Protein AF-A0A091I8U9-F1 (afdb_monomer)

Structure (mmCIF, N/CA/C/O backbone):
data_AF-A0A091I8U9-F1
#
_entry.id   AF-A0A091I8U9-F1
#
loop_
_atom_site.group_PDB
_atom_site.id
_atom_site.type_symbol
_atom_site.label_atom_id
_atom_site.label_alt_id
_atom_site.label_comp_id
_atom_site.label_asym_id
_atom_site.label_entity_id
_atom_site.label_seq_id
_atom_site.pdbx_PDB_ins_code
_atom_site.Cartn_x
_atom_site.Cartn_y
_atom_site.Cartn_z
_atom_site.occupancy
_atom_site.B_iso_or_equiv
_atom_site.auth_seq_id
_atom_site.auth_comp_id
_atom_site.auth_asym_id
_atom_site.auth_atom_id
_atom_site.pdbx_PDB_model_num
ATOM 1 N N . GLY A 1 1 ? 10.418 -13.361 3.284 1.00 79.44 1 GLY A N 1
ATOM 2 C CA . GLY A 1 1 ? 9.616 -13.481 2.050 1.00 79.44 1 GLY A CA 1
ATOM 3 C C . GLY A 1 1 ? 8.573 -12.385 1.991 1.00 79.44 1 GLY A C 1
ATOM 4 O O . GLY A 1 1 ? 8.724 -11.393 2.704 1.00 79.44 1 GLY A O 1
ATOM 5 N N . ALA A 1 2 ? 7.547 -12.546 1.154 1.00 93.31 2 ALA A N 1
ATOM 6 C CA . ALA A 1 2 ? 6.257 -11.876 1.326 1.00 93.31 2 ALA A CA 1
ATOM 7 C C . ALA A 1 2 ? 5.691 -12.183 2.721 1.00 93.31 2 ALA A C 1
ATOM 9 O O . ALA A 1 2 ? 5.977 -13.254 3.259 1.00 93.31 2 ALA A O 1
ATOM 10 N N . VAL A 1 3 ? 4.939 -11.258 3.316 1.00 97.69 3 VAL A N 1
ATOM 11 C CA . VAL A 1 3 ? 4.332 -11.459 4.640 1.00 97.69 3 VAL A CA 1
ATOM 12 C C . VAL A 1 3 ? 2.860 -11.077 4.629 1.00 97.69 3 VAL A C 1
ATOM 14 O O . VAL A 1 3 ? 2.473 -10.116 3.965 1.00 97.69 3 V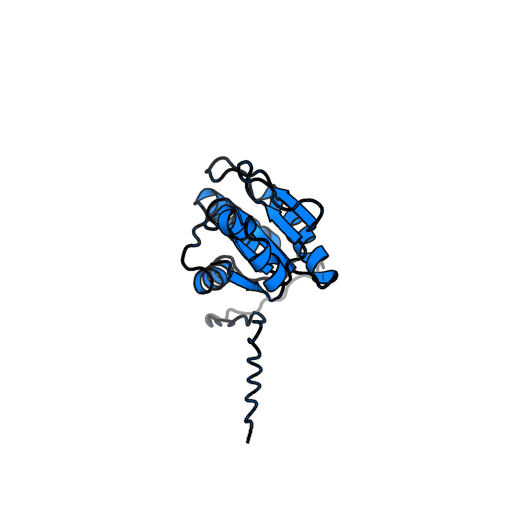AL A O 1
ATOM 17 N N . GLU A 1 4 ? 2.054 -11.827 5.371 1.00 98.50 4 GLU A N 1
ATOM 18 C CA . GLU A 1 4 ? 0.659 -11.490 5.643 1.00 98.50 4 GLU A CA 1
ATOM 19 C C . GLU A 1 4 ? 0.600 -10.430 6.745 1.00 98.50 4 GLU A C 1
ATOM 21 O O . GLU A 1 4 ? 1.150 -10.628 7.830 1.00 98.50 4 GLU A O 1
ATOM 26 N N . ILE A 1 5 ? -0.045 -9.299 6.465 1.00 98.19 5 ILE A N 1
ATOM 27 C CA . ILE A 1 5 ? -0.324 -8.243 7.446 1.00 98.19 5 ILE A CA 1
ATOM 28 C C . ILE A 1 5 ? -1.710 -8.465 8.047 1.00 98.19 5 ILE A C 1
ATOM 30 O O . ILE A 1 5 ? -1.845 -8.549 9.266 1.00 98.19 5 ILE A O 1
ATOM 34 N N . LEU A 1 6 ? -2.706 -8.631 7.178 1.00 97.81 6 LEU A N 1
ATOM 35 C CA . LEU A 1 6 ? -4.077 -9.039 7.490 1.00 97.81 6 LEU A CA 1
ATOM 36 C C . LEU A 1 6 ? -4.472 -10.177 6.533 1.00 97.81 6 LEU A C 1
ATOM 38 O O . LEU A 1 6 ? -3.828 -10.306 5.491 1.00 97.81 6 LEU A O 1
ATOM 42 N N . PRO A 1 7 ? -5.564 -10.925 6.788 1.00 97.81 7 PRO A N 1
ATOM 43 C CA . PRO A 1 7 ? -5.985 -12.046 5.934 1.00 97.81 7 PRO A CA 1
ATOM 44 C C . PRO A 1 7 ? -6.141 -11.721 4.434 1.00 97.81 7 PRO A C 1
ATOM 46 O O . PRO A 1 7 ? -6.100 -12.614 3.592 1.00 97.81 7 PRO A O 1
ATOM 49 N N . PHE A 1 8 ? -6.319 -10.442 4.094 1.00 98.50 8 PHE A N 1
ATOM 50 C CA . PHE A 1 8 ? -6.470 -9.930 2.730 1.00 98.50 8 PHE A CA 1
ATOM 51 C C . PHE A 1 8 ? -5.361 -8.949 2.308 1.00 98.50 8 PHE A C 1
ATOM 53 O O . PHE A 1 8 ? -5.414 -8.433 1.197 1.00 98.50 8 PHE A O 1
ATOM 60 N N . LEU A 1 9 ? -4.376 -8.653 3.163 1.00 98.81 9 LEU A N 1
ATOM 61 C CA . LEU A 1 9 ? -3.354 -7.632 2.908 1.00 98.81 9 LEU A CA 1
ATOM 62 C C . LEU A 1 9 ? -1.956 -8.204 3.123 1.00 98.81 9 LEU A C 1
ATOM 64 O O . LEU A 1 9 ? -1.575 -8.547 4.242 1.00 98.81 9 LEU A O 1
ATOM 68 N N . TYR A 1 10 ? -1.169 -8.233 2.055 1.00 98.88 10 TYR A N 1
ATOM 69 C CA . TYR A 1 10 ? 0.190 -8.758 2.036 1.00 98.88 10 TYR A CA 1
ATOM 70 C C . TYR A 1 10 ? 1.198 -7.664 1.688 1.00 98.88 10 TYR A C 1
ATOM 72 O O . TYR A 1 10 ? 0.906 -6.743 0.927 1.00 98.88 10 TYR A O 1
ATOM 80 N N . LEU A 1 11 ? 2.410 -7.790 2.229 1.00 98.81 11 LEU A N 1
ATOM 81 C CA . LEU A 1 11 ? 3.511 -6.850 2.026 1.00 98.81 11 LEU A CA 1
ATOM 82 C C . LEU A 1 11 ? 4.754 -7.566 1.486 1.00 98.81 11 LEU A C 1
ATOM 84 O O . LEU A 1 11 ? 5.207 -8.577 2.034 1.00 98.81 11 LEU A O 1
ATOM 88 N N . GLY A 1 12 ? 5.376 -6.993 0.455 1.00 98.44 12 GLY A N 1
ATOM 89 C CA . GLY A 1 12 ? 6.639 -7.503 -0.067 1.00 98.44 12 GLY A CA 1
ATOM 90 C C . GLY A 1 12 ? 7.431 -6.538 -0.945 1.00 98.44 12 GLY A C 1
ATOM 91 O O . GLY A 1 12 ? 7.299 -5.318 -0.862 1.00 98.44 12 GLY A O 1
ATOM 92 N N . SER A 1 13 ? 8.331 -7.120 -1.737 1.00 98.44 13 SER A N 1
ATOM 93 C CA . SER A 1 13 ? 9.301 -6.437 -2.599 1.00 98.44 13 SER A CA 1
ATOM 94 C C . SER A 1 13 ? 8.986 -6.739 -4.063 1.00 98.44 13 SER A C 1
ATOM 96 O O . SER A 1 13 ? 8.190 -7.634 -4.347 1.00 98.44 13 SER A O 1
ATOM 98 N N . ALA A 1 14 ? 9.656 -6.055 -4.989 1.00 98.31 14 ALA A N 1
ATOM 99 C CA . ALA A 1 14 ? 9.501 -6.291 -6.421 1.00 98.31 14 ALA A CA 1
ATOM 100 C C . ALA A 1 14 ? 9.879 -7.729 -6.805 1.00 98.31 14 ALA A C 1
ATOM 102 O O . ALA A 1 14 ? 9.197 -8.348 -7.612 1.00 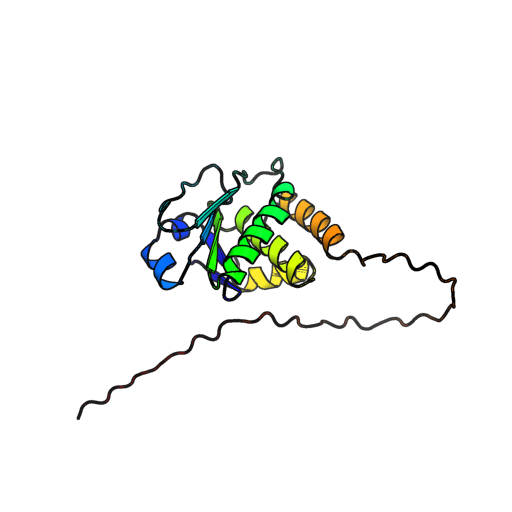98.31 14 ALA A 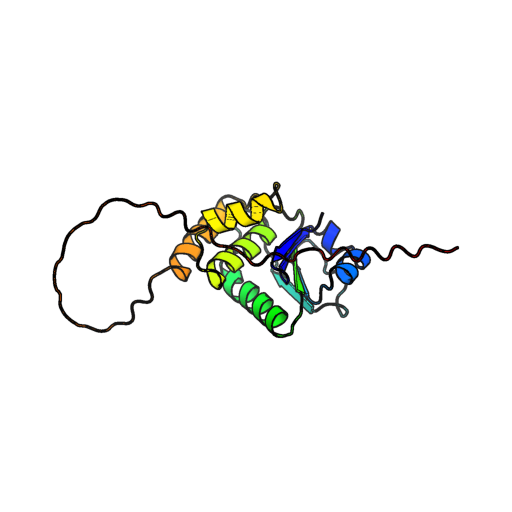O 1
ATOM 103 N N . TYR A 1 15 ? 10.895 -8.304 -6.147 1.00 98.00 15 TYR A N 1
ATOM 104 C CA . TYR A 1 15 ? 11.236 -9.721 -6.303 1.00 98.00 15 TYR A CA 1
ATOM 105 C C . TYR A 1 15 ? 10.069 -10.645 -5.936 1.00 98.00 15 TYR A C 1
ATOM 107 O O . TYR A 1 15 ? 9.849 -11.654 -6.590 1.00 98.00 15 TYR A O 1
ATOM 115 N N . HIS A 1 16 ? 9.309 -10.322 -4.888 1.00 98.25 16 HIS A N 1
ATOM 116 C CA . HIS A 1 16 ? 8.138 -11.123 -4.553 1.00 98.25 16 HIS A CA 1
ATOM 117 C C . HIS A 1 16 ? 6.998 -10.903 -5.561 1.00 98.25 16 HIS A C 1
ATOM 119 O O . HIS A 1 16 ? 6.331 -11.855 -5.948 1.00 98.25 16 HIS A O 1
ATOM 125 N N . ALA A 1 17 ? 6.808 -9.668 -6.028 1.00 98.31 17 ALA A N 1
ATOM 126 C CA . ALA A 1 17 ? 5.787 -9.330 -7.017 1.00 98.31 17 ALA A CA 1
ATOM 127 C C . ALA A 1 17 ? 6.040 -9.950 -8.405 1.00 98.31 17 ALA A C 1
ATOM 129 O O . ALA A 1 17 ? 5.112 -10.040 -9.201 1.00 98.31 17 ALA A O 1
ATOM 130 N N . SER A 1 18 ? 7.264 -10.401 -8.702 1.00 98.06 18 SER A N 1
ATOM 131 C CA . SER A 1 18 ? 7.607 -11.087 -9.956 1.00 98.06 18 SER A CA 1
ATOM 132 C C . SER A 1 18 ? 7.407 -12.608 -9.915 1.00 98.06 18 SER A C 1
ATOM 134 O O . SER A 1 18 ? 7.705 -13.303 -10.886 1.00 98.06 18 SER A O 1
ATOM 136 N N . ARG A 1 19 ? 6.896 -13.155 -8.806 1.00 98.25 19 ARG A N 1
ATOM 137 C CA . ARG A 1 19 ? 6.734 -14.598 -8.582 1.00 98.25 19 ARG A CA 1
ATOM 138 C C . ARG A 1 19 ? 5.266 -15.002 -8.664 1.00 98.25 19 ARG A C 1
ATOM 140 O O . ARG A 1 19 ? 4.571 -15.031 -7.650 1.00 98.25 19 ARG A O 1
ATOM 147 N N . LYS A 1 20 ? 4.794 -15.304 -9.880 1.00 98.00 20 LYS A N 1
ATOM 148 C CA . LYS A 1 20 ? 3.385 -15.661 -10.128 1.00 98.00 20 LYS A CA 1
ATOM 149 C C . LYS A 1 20 ? 2.933 -16.855 -9.287 1.00 98.00 20 LYS A C 1
ATOM 151 O O . LYS A 1 20 ? 1.868 -16.803 -8.696 1.00 98.00 20 LYS A O 1
ATOM 156 N N . ASP A 1 21 ? 3.781 -17.875 -9.192 1.00 98.00 21 ASP A N 1
ATOM 157 C CA . ASP A 1 21 ? 3.565 -19.086 -8.398 1.00 98.00 21 ASP A CA 1
ATOM 158 C C . ASP A 1 21 ? 3.237 -18.776 -6.932 1.00 98.00 21 ASP A C 1
ATOM 160 O O . ASP A 1 21 ? 2.291 -19.319 -6.367 1.00 98.00 21 ASP A O 1
ATOM 164 N N . MET A 1 22 ? 3.988 -17.855 -6.327 1.00 98.19 22 MET A N 1
ATOM 165 C CA . MET A 1 22 ? 3.732 -17.409 -4.961 1.00 98.19 22 MET A CA 1
ATOM 166 C C . MET A 1 22 ? 2.448 -16.581 -4.860 1.00 98.19 22 MET A C 1
ATOM 168 O O . MET A 1 22 ? 1.691 -16.768 -3.913 1.00 98.19 22 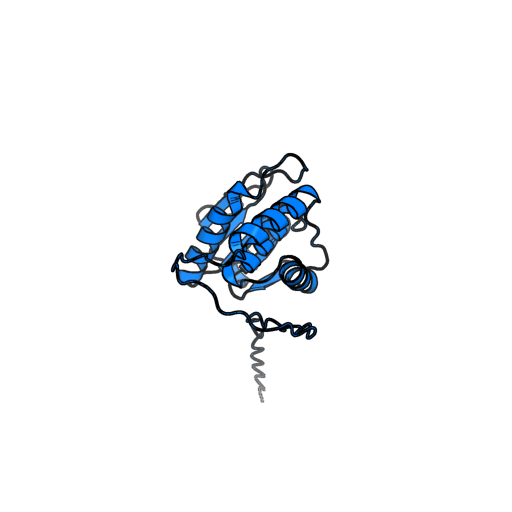MET A O 1
ATOM 172 N N . LEU A 1 23 ? 2.217 -15.648 -5.789 1.00 98.56 23 LEU A N 1
ATOM 173 C CA . LEU A 1 23 ? 1.022 -14.798 -5.775 1.00 98.56 23 LEU A CA 1
ATOM 174 C C . LEU A 1 23 ? -0.259 -15.641 -5.900 1.00 98.56 23 LEU A C 1
ATOM 176 O O . LEU A 1 23 ? -1.183 -15.452 -5.110 1.00 98.56 23 LEU A O 1
ATOM 180 N N . ASP A 1 24 ? -0.268 -16.619 -6.810 1.00 98.19 24 ASP A N 1
ATOM 181 C CA . ASP A 1 24 ? -1.364 -17.575 -6.988 1.00 98.19 24 ASP A CA 1
ATOM 182 C C . ASP A 1 24 ? -1.579 -18.408 -5.712 1.00 98.19 24 ASP A C 1
ATOM 184 O O . ASP A 1 24 ? -2.702 -18.523 -5.224 1.00 98.19 24 ASP A O 1
ATOM 188 N N . ALA A 1 25 ? -0.503 -18.951 -5.125 1.00 98.19 25 ALA A N 1
ATOM 189 C CA . ALA A 1 25 ? -0.581 -19.770 -3.911 1.00 98.19 25 ALA A CA 1
ATOM 190 C C . ALA A 1 25 ? -1.095 -18.995 -2.684 1.00 98.19 25 ALA A C 1
ATOM 192 O O . ALA A 1 25 ? -1.728 -19.574 -1.803 1.00 98.19 25 ALA A O 1
ATOM 193 N N . LEU A 1 26 ? -0.838 -17.686 -2.623 1.00 97.88 26 LEU A N 1
ATOM 194 C CA . LEU A 1 26 ? -1.366 -16.793 -1.588 1.00 97.88 26 LEU A CA 1
ATOM 195 C C . LEU A 1 26 ? -2.811 -16.340 -1.864 1.00 97.88 26 LEU A C 1
ATOM 197 O O . LEU A 1 26 ? -3.422 -15.708 -0.997 1.00 97.88 26 LEU A O 1
ATOM 201 N N . GLY A 1 27 ? -3.362 -16.653 -3.041 1.00 98.25 27 GLY A N 1
ATOM 202 C CA . GLY A 1 27 ? -4.689 -16.217 -3.473 1.00 98.25 27 GLY A CA 1
ATOM 203 C C . GLY A 1 27 ? -4.765 -14.716 -3.752 1.00 98.25 27 GLY A C 1
ATOM 204 O O . GLY A 1 27 ? -5.806 -14.107 -3.511 1.00 98.25 27 GLY A O 1
ATOM 205 N N . ILE A 1 28 ? -3.663 -14.098 -4.190 1.00 98.69 28 ILE A N 1
ATOM 206 C CA . ILE A 1 28 ? -3.635 -12.674 -4.535 1.00 98.69 28 ILE A CA 1
ATOM 207 C C . ILE A 1 28 ? -4.522 -12.429 -5.754 1.00 98.69 28 ILE A C 1
ATOM 209 O O . ILE A 1 28 ? -4.397 -13.101 -6.771 1.00 98.69 28 ILE A O 1
ATOM 213 N N . THR A 1 29 ? -5.397 -11.432 -5.660 1.00 98.75 29 THR A N 1
ATOM 214 C CA . THR A 1 29 ? -6.270 -10.997 -6.760 1.00 98.75 29 THR A CA 1
ATOM 215 C C . THR A 1 29 ? -5.896 -9.609 -7.275 1.00 98.75 29 THR A C 1
ATOM 217 O O . THR A 1 29 ? -6.228 -9.257 -8.409 1.00 98.75 29 THR A O 1
ATOM 220 N N . ALA A 1 30 ? -5.174 -8.825 -6.467 1.00 98.81 30 ALA A N 1
ATOM 221 C CA . ALA A 1 30 ? -4.763 -7.474 -6.814 1.00 98.81 30 ALA A CA 1
ATOM 222 C C . ALA A 1 30 ? -3.375 -7.107 -6.272 1.00 98.81 30 ALA A C 1
ATOM 224 O O . ALA A 1 30 ? -2.942 -7.598 -5.229 1.00 98.81 30 ALA A O 1
ATOM 225 N N . LEU A 1 31 ? -2.688 -6.193 -6.955 1.00 98.81 31 LEU A N 1
ATOM 226 C CA . LEU A 1 31 ? -1.389 -5.664 -6.553 1.00 98.81 31 LEU A CA 1
ATOM 227 C C . LEU A 1 31 ? -1.411 -4.136 -6.488 1.00 98.81 31 LEU A C 1
ATOM 229 O O . LEU A 1 31 ? -1.931 -3.473 -7.385 1.00 98.81 31 LEU A O 1
ATOM 233 N N . ILE A 1 32 ? -0.769 -3.580 -5.459 1.00 98.88 32 ILE A N 1
ATOM 234 C CA . ILE A 1 32 ? -0.390 -2.164 -5.420 1.00 98.88 32 ILE A CA 1
ATOM 235 C C . ILE A 1 32 ? 1.126 -2.072 -5.610 1.00 98.88 32 ILE A C 1
ATOM 237 O O . ILE A 1 32 ? 1.894 -2.514 -4.751 1.00 98.88 32 ILE A O 1
ATOM 241 N N . ASN A 1 33 ? 1.551 -1.459 -6.712 1.00 98.75 33 ASN A N 1
ATOM 242 C CA . ASN A 1 33 ? 2.947 -1.161 -7.006 1.00 98.75 33 ASN A CA 1
ATOM 243 C C . ASN A 1 33 ? 3.269 0.281 -6.600 1.00 98.75 33 ASN A C 1
ATOM 245 O O . ASN A 1 33 ? 2.906 1.231 -7.289 1.00 98.75 33 ASN A O 1
ATOM 249 N N . VAL A 1 34 ? 3.969 0.445 -5.479 1.00 98.56 34 VAL A N 1
ATOM 250 C CA . VAL A 1 34 ? 4.351 1.744 -4.907 1.00 98.56 34 VAL A CA 1
ATOM 251 C C . VAL A 1 34 ? 5.762 2.138 -5.364 1.00 98.56 34 VAL A C 1
ATOM 253 O O . VAL A 1 34 ? 6.646 2.408 -4.548 1.00 98.56 34 VAL A O 1
ATOM 256 N N . SER A 1 35 ? 6.042 2.043 -6.663 1.00 95.69 35 SER A N 1
ATOM 257 C CA . SER A 1 35 ? 7.344 2.378 -7.243 1.00 95.69 35 SER A CA 1
ATOM 258 C C . SER A 1 35 ? 7.215 2.803 -8.699 1.00 95.69 35 SER A C 1
ATOM 260 O O . SER A 1 35 ? 6.561 2.125 -9.482 1.00 95.69 35 SER A O 1
ATOM 262 N N . ALA A 1 36 ? 7.915 3.872 -9.084 1.00 91.38 36 ALA A N 1
ATOM 263 C CA . ALA A 1 36 ? 8.027 4.272 -10.488 1.00 91.38 36 ALA A CA 1
ATOM 264 C C . ALA A 1 36 ? 8.940 3.335 -11.306 1.00 91.38 36 ALA A C 1
ATOM 266 O O . ALA A 1 36 ? 8.766 3.190 -12.511 1.00 91.38 36 ALA A O 1
ATOM 267 N N . ASN A 1 37 ? 9.889 2.662 -10.644 1.00 90.38 37 ASN A N 1
ATOM 268 C CA . ASN A 1 37 ? 10.977 1.928 -11.306 1.00 90.38 37 ASN A CA 1
ATOM 269 C C . ASN A 1 37 ? 10.792 0.401 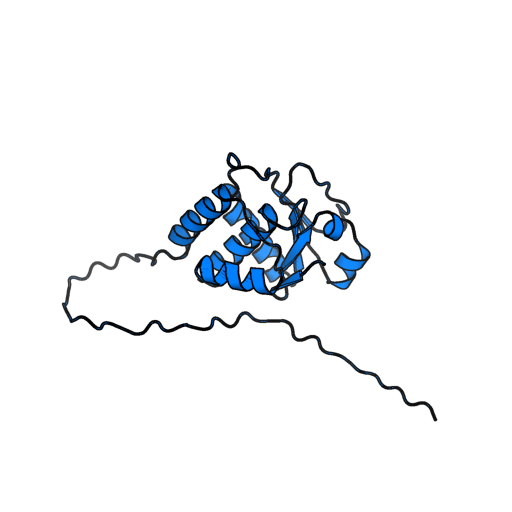-11.283 1.00 90.38 37 ASN A C 1
ATOM 271 O O . ASN A 1 37 ? 11.694 -0.340 -11.669 1.00 90.38 37 ASN A O 1
ATOM 275 N N . CYS A 1 38 ? 9.645 -0.087 -10.797 1.00 90.81 38 CYS A N 1
ATOM 276 C CA . CYS A 1 38 ? 9.309 -1.512 -10.810 1.00 90.81 38 CYS A CA 1
ATOM 277 C C . CYS A 1 38 ? 8.206 -1.762 -11.846 1.00 90.81 38 CYS A C 1
ATOM 279 O O . CYS A 1 38 ? 7.192 -1.067 -11.786 1.00 90.81 38 CYS A O 1
ATOM 281 N N . PRO A 1 39 ? 8.342 -2.745 -12.750 1.00 94.50 39 PRO A N 1
ATOM 282 C CA . PRO A 1 39 ? 7.276 -3.074 -13.689 1.00 94.50 39 PRO A CA 1
ATOM 283 C C . PRO A 1 39 ? 6.146 -3.867 -13.016 1.00 94.50 39 PRO A C 1
ATOM 285 O O . PRO A 1 39 ? 6.361 -4.601 -12.048 1.00 94.50 39 PRO A O 1
ATOM 288 N N . ASN A 1 40 ? 4.949 -3.778 -13.594 1.00 97.75 40 ASN A N 1
ATOM 289 C CA . ASN A 1 40 ? 3.853 -4.699 -13.313 1.00 97.75 40 ASN A CA 1
ATOM 290 C C . ASN A 1 40 ? 4.056 -5.963 -14.164 1.00 97.75 40 ASN A C 1
ATOM 292 O O . ASN A 1 40 ? 3.988 -5.912 -15.387 1.00 97.75 40 ASN A O 1
ATOM 296 N N . HIS A 1 41 ? 4.351 -7.102 -13.536 1.00 96.94 41 HIS A N 1
ATOM 297 C CA . HIS A 1 41 ? 4.753 -8.313 -14.268 1.00 96.94 41 HIS A CA 1
ATOM 298 C C . HIS A 1 41 ? 3.598 -9.097 -14.906 1.00 96.94 41 HIS A C 1
ATOM 300 O O . HIS A 1 41 ? 3.832 -9.872 -15.831 1.00 96.94 41 HIS A O 1
ATOM 306 N N . PHE A 1 42 ? 2.375 -8.938 -14.400 1.00 97.50 42 PHE A N 1
ATOM 307 C CA . PHE A 1 42 ? 1.254 -9.832 -14.702 1.00 97.50 42 PHE A CA 1
ATOM 308 C C . PHE A 1 42 ? -0.037 -9.059 -14.992 1.00 97.50 42 PHE A C 1
ATOM 310 O O . PHE A 1 42 ? -1.124 -9.449 -14.555 1.00 97.50 42 PHE A O 1
ATOM 317 N N . GLU A 1 43 ? 0.075 -7.936 -15.701 1.00 94.19 43 GLU A N 1
ATOM 318 C CA . GLU A 1 43 ? -1.092 -7.165 -16.138 1.00 94.19 43 GLU A CA 1
ATOM 319 C C . GLU A 1 43 ? -2.063 -8.061 -16.931 1.00 94.19 43 GLU A C 1
ATOM 321 O O . GLU A 1 43 ? -1.657 -8.976 -17.653 1.00 94.19 43 GLU A O 1
ATOM 326 N N . GLY A 1 44 ? -3.364 -7.868 -16.709 1.00 93.75 44 GLY A N 1
ATOM 327 C CA . GLY A 1 44 ? -4.428 -8.724 -17.246 1.00 93.75 44 GLY A CA 1
ATOM 328 C C . GLY A 1 44 ? -4.727 -9.992 -16.433 1.00 93.75 44 GLY A C 1
ATOM 329 O O . GLY A 1 44 ? -5.810 -10.545 -16.591 1.00 93.75 44 GLY A O 1
ATOM 330 N N . HIS A 1 45 ? -3.830 -10.432 -15.539 1.00 96.62 45 HIS A N 1
ATOM 331 C CA . HIS A 1 45 ? -4.086 -11.568 -14.635 1.00 96.62 45 HIS A CA 1
ATOM 332 C C . HIS A 1 45 ? -4.530 -11.125 -13.240 1.00 96.62 45 HIS A C 1
ATOM 334 O O . HIS A 1 45 ? -5.386 -11.764 -12.636 1.00 96.62 45 HIS A O 1
ATOM 340 N N . TYR A 1 46 ? -3.959 -10.029 -12.741 1.00 98.38 46 TYR A N 1
ATOM 341 C CA . TYR A 1 46 ? -4.366 -9.397 -11.489 1.00 98.38 46 TYR A CA 1
ATOM 342 C C . TYR A 1 46 ? -4.842 -7.972 -11.748 1.00 98.38 46 TYR A C 1
ATOM 344 O O . TYR A 1 46 ? -4.445 -7.339 -12.731 1.00 98.38 46 TYR A O 1
ATOM 352 N N . GLN A 1 47 ? -5.646 -7.443 -10.831 1.00 98.31 47 GLN A N 1
ATOM 353 C CA . GLN A 1 47 ? -5.946 -6.014 -10.809 1.00 98.31 47 GLN A CA 1
ATOM 354 C C . GLN A 1 47 ? -4.720 -5.244 -10.306 1.00 98.31 47 GLN A C 1
ATOM 356 O O . GLN A 1 47 ? -4.103 -5.644 -9.321 1.00 98.31 47 GLN A O 1
ATOM 361 N N . TYR A 1 48 ? -4.365 -4.136 -10.954 1.00 98.44 48 TYR A N 1
ATOM 362 C CA . TYR A 1 48 ? -3.201 -3.337 -10.569 1.00 98.44 48 TYR A CA 1
ATOM 363 C C . TYR A 1 48 ? -3.581 -1.916 -10.175 1.00 98.44 48 TYR A C 1
ATOM 365 O O . TYR A 1 48 ? -4.390 -1.259 -10.829 1.00 98.44 48 TYR A O 1
ATOM 373 N N . LYS A 1 49 ? -2.897 -1.423 -9.144 1.00 98.50 49 LYS A N 1
ATOM 374 C CA . LYS A 1 49 ? -2.814 -0.011 -8.795 1.00 98.50 49 LYS A CA 1
ATOM 375 C C . LYS A 1 49 ? -1.355 0.431 -8.811 1.00 98.50 49 LYS A C 1
ATOM 377 O O . LYS A 1 49 ? -0.552 -0.066 -8.024 1.00 98.50 49 LYS A O 1
ATOM 382 N N . SER A 1 50 ? -1.017 1.379 -9.678 1.00 98.31 50 SER A N 1
ATOM 383 C CA . SER A 1 50 ? 0.332 1.949 -9.752 1.00 98.31 50 SER A CA 1
ATOM 384 C C . SER A 1 50 ? 0.381 3.287 -9.019 1.00 98.31 50 SER A C 1
ATOM 386 O O . SER A 1 50 ? -0.357 4.206 -9.359 1.00 98.31 50 SER A O 1
ATOM 388 N N . ILE A 1 51 ? 1.266 3.391 -8.029 1.00 98.19 51 ILE A N 1
ATOM 389 C CA . ILE A 1 51 ? 1.549 4.599 -7.250 1.00 98.19 51 ILE A CA 1
ATOM 390 C C . ILE A 1 51 ? 3.026 4.947 -7.502 1.00 98.19 51 ILE A C 1
ATOM 392 O O . ILE A 1 51 ? 3.912 4.392 -6.842 1.00 98.19 51 ILE A O 1
ATOM 396 N N . PRO A 1 52 ? 3.330 5.801 -8.499 1.00 97.06 52 PRO A N 1
ATOM 397 C CA . PRO A 1 52 ? 4.692 6.038 -8.977 1.00 97.06 52 PRO A CA 1
ATOM 398 C C . PRO A 1 52 ? 5.463 6.980 -8.040 1.00 97.06 52 PRO A C 1
ATOM 400 O O . PRO A 1 52 ? 5.783 8.116 -8.379 1.00 97.06 52 PRO A O 1
ATOM 403 N N . VAL A 1 53 ? 5.754 6.500 -6.832 1.00 96.19 53 VAL A N 1
ATOM 404 C CA . VAL A 1 53 ? 6.436 7.254 -5.776 1.00 96.19 53 VAL A CA 1
ATOM 405 C C . VAL A 1 53 ? 7.887 6.793 -5.642 1.00 96.19 53 VAL A C 1
ATOM 407 O O . VAL A 1 53 ? 8.187 5.596 -5.542 1.00 96.19 53 VAL A O 1
ATOM 410 N N . GLU A 1 54 ? 8.800 7.760 -5.608 1.00 96.38 54 GLU A N 1
ATOM 411 C CA . GLU A 1 54 ? 10.219 7.543 -5.320 1.00 96.38 54 GLU A CA 1
ATOM 412 C C . GLU A 1 54 ? 10.486 7.465 -3.813 1.00 96.38 54 GLU A C 1
ATOM 414 O O . GLU A 1 54 ? 9.813 8.106 -3.010 1.00 96.38 54 GLU A O 1
ATOM 419 N N . ASP A 1 55 ? 11.489 6.688 -3.403 1.00 96.69 55 ASP A N 1
ATOM 420 C CA . ASP A 1 55 ? 11.835 6.518 -1.983 1.00 96.69 55 ASP A CA 1
ATOM 421 C C . ASP A 1 55 ? 12.821 7.587 -1.506 1.00 96.69 55 ASP A C 1
ATOM 423 O O . ASP A 1 55 ? 13.983 7.310 -1.210 1.00 96.69 55 ASP A O 1
ATOM 427 N N . ASN A 1 56 ? 12.385 8.843 -1.502 1.00 95.69 56 ASN A N 1
ATOM 428 C CA . ASN A 1 56 ? 13.225 9.956 -1.080 1.00 95.69 56 ASN A CA 1
ATOM 429 C C . ASN A 1 56 ? 12.431 11.009 -0.301 1.00 95.69 56 ASN A C 1
ATOM 431 O O . ASN A 1 56 ? 11.205 11.007 -0.269 1.00 95.69 56 ASN A O 1
ATOM 435 N N . HIS A 1 57 ? 13.156 11.936 0.323 1.00 93.50 57 HIS A N 1
ATOM 436 C CA . HIS A 1 57 ? 12.577 12.938 1.216 1.00 93.50 57 HIS A CA 1
ATOM 437 C C . HIS A 1 57 ? 11.657 13.959 0.526 1.00 93.50 57 HIS A C 1
ATOM 439 O O . HIS A 1 57 ? 10.878 14.605 1.220 1.00 93.50 57 HIS A O 1
ATOM 445 N N . LYS A 1 58 ? 11.747 14.118 -0.802 1.00 95.12 58 LYS A N 1
ATOM 446 C CA . LYS A 1 58 ? 10.943 15.073 -1.585 1.00 95.12 58 LYS A CA 1
ATOM 447 C C . LYS A 1 58 ? 9.613 14.489 -2.051 1.00 95.12 58 LYS A C 1
ATOM 449 O O . LYS A 1 58 ? 8.771 15.238 -2.532 1.00 95.12 58 LYS A O 1
ATOM 454 N N . ALA A 1 59 ? 9.453 13.171 -1.979 1.00 96.94 59 ALA A N 1
ATOM 455 C CA . ALA A 1 59 ? 8.255 12.511 -2.455 1.00 96.94 59 ALA A CA 1
ATOM 456 C C . ALA A 1 59 ? 7.094 12.701 -1.469 1.00 96.94 59 ALA A C 1
ATOM 458 O O . ALA A 1 59 ? 7.244 12.486 -0.263 1.00 96.94 59 ALA A O 1
ATOM 459 N N . ASP A 1 60 ? 5.930 13.066 -1.997 1.00 97.56 60 ASP A N 1
ATOM 460 C CA . ASP A 1 60 ? 4.673 13.067 -1.257 1.00 97.56 60 ASP A CA 1
ATOM 461 C C . ASP A 1 60 ? 3.950 11.741 -1.510 1.00 97.56 60 ASP A C 1
ATOM 463 O O . ASP A 1 60 ? 3.412 11.501 -2.590 1.00 97.56 60 ASP A O 1
ATOM 467 N N . ILE A 1 61 ? 4.004 10.849 -0.523 1.00 98.50 61 ILE A N 1
ATOM 468 C CA . ILE A 1 61 ? 3.276 9.577 -0.548 1.00 98.50 61 ILE A CA 1
ATOM 469 C C . ILE A 1 61 ? 1.900 9.714 0.115 1.00 98.50 61 ILE A C 1
ATOM 471 O O . ILE A 1 61 ? 1.018 8.898 -0.142 1.00 98.50 61 ILE A O 1
ATOM 475 N N . SER A 1 62 ? 1.700 10.746 0.940 1.00 98.38 62 SER A N 1
ATOM 476 C CA . SER A 1 62 ? 0.471 10.951 1.708 1.00 98.38 62 SER A CA 1
ATOM 477 C C . SER A 1 62 ? -0.745 11.262 0.842 1.00 98.38 62 SER A C 1
ATOM 479 O O . SER A 1 62 ? -1.842 10.784 1.137 1.00 98.38 62 SER A O 1
ATOM 481 N N . SER A 1 63 ? -0.549 11.963 -0.278 1.00 98.25 63 SER A N 1
ATOM 482 C CA . SER A 1 63 ? -1.604 12.217 -1.269 1.00 98.25 63 SER A CA 1
ATOM 483 C C . SER A 1 63 ? -2.213 10.939 -1.854 1.00 98.25 63 SER A C 1
ATOM 485 O O . SER A 1 63 ? -3.360 10.958 -2.292 1.00 98.25 63 SER A O 1
ATOM 487 N N . TRP A 1 64 ? -1.498 9.811 -1.786 1.00 98.69 64 TRP A N 1
ATOM 488 C CA . TRP A 1 64 ? -1.962 8.511 -2.272 1.00 98.69 64 TRP A CA 1
ATOM 489 C C . TRP A 1 64 ? -2.643 7.651 -1.209 1.00 98.69 64 TRP A C 1
ATOM 491 O O . TRP A 1 64 ? -3.162 6.586 -1.542 1.00 98.69 64 TRP A O 1
ATOM 501 N N . PHE A 1 65 ? -2.646 8.058 0.064 1.00 98.69 65 PHE A N 1
ATOM 502 C CA . PHE A 1 65 ? -3.165 7.211 1.141 1.00 98.69 65 PHE A CA 1
ATOM 503 C C . PHE A 1 65 ? -4.634 6.866 0.939 1.00 98.69 65 PHE A C 1
ATOM 505 O O . PHE A 1 65 ? -4.968 5.687 0.915 1.00 98.69 65 PHE A O 1
ATOM 512 N N . ASN A 1 66 ? -5.507 7.852 0.729 1.00 98.12 66 ASN A N 1
ATOM 513 C CA . ASN A 1 66 ? -6.934 7.570 0.562 1.00 98.12 66 ASN A CA 1
ATOM 514 C C . ASN A 1 66 ? -7.194 6.650 -0.632 1.00 98.12 66 ASN A C 1
ATOM 516 O O . ASN A 1 66 ? -7.866 5.637 -0.488 1.00 98.12 66 ASN A O 1
ATOM 520 N N . GLU A 1 67 ? -6.564 6.936 -1.768 1.00 98.50 67 GLU A N 1
ATOM 521 C CA . GLU A 1 67 ? -6.717 6.152 -2.988 1.00 98.50 67 GLU A CA 1
ATOM 522 C C . GLU A 1 67 ? -6.203 4.708 -2.842 1.00 98.50 67 GLU A C 1
ATOM 524 O O . GLU A 1 67 ? -6.829 3.768 -3.335 1.00 98.50 67 GLU A O 1
ATOM 529 N N . ALA A 1 68 ? -5.080 4.506 -2.144 1.00 98.75 68 ALA A N 1
ATOM 530 C CA . ALA A 1 68 ? -4.545 3.178 -1.864 1.00 98.75 68 ALA A CA 1
ATOM 531 C C . ALA A 1 68 ? -5.441 2.396 -0.896 1.00 98.75 68 ALA A C 1
ATOM 533 O O . ALA A 1 68 ? -5.676 1.207 -1.099 1.00 98.75 68 ALA A O 1
ATOM 534 N N . ILE A 1 69 ? -5.946 3.053 0.150 1.00 98.75 69 ILE A N 1
ATOM 535 C CA . ILE A 1 69 ? -6.777 2.402 1.163 1.00 98.75 69 ILE A CA 1
ATOM 536 C C . ILE A 1 69 ? -8.149 2.050 0.576 1.00 98.75 69 ILE A C 1
ATOM 538 O O . ILE A 1 69 ? -8.614 0.934 0.786 1.00 98.75 69 ILE A O 1
ATOM 542 N N . ASP A 1 70 ? -8.744 2.927 -0.235 1.00 98.56 70 ASP A N 1
ATOM 543 C CA . ASP A 1 70 ? -10.007 2.657 -0.934 1.00 98.56 70 ASP A CA 1
ATOM 544 C C . ASP A 1 70 ? -9.870 1.480 -1.910 1.00 98.56 70 ASP A C 1
ATOM 546 O O . ASP A 1 70 ? -10.753 0.626 -1.986 1.00 98.56 70 ASP A O 1
ATOM 550 N N . PHE A 1 71 ? -8.735 1.377 -2.611 1.00 98.88 71 PHE A N 1
ATOM 551 C CA . PHE A 1 71 ? -8.440 0.215 -3.451 1.00 98.88 71 PHE A CA 1
ATOM 552 C C . PHE A 1 71 ? -8.343 -1.077 -2.628 1.00 98.88 71 PHE A C 1
ATOM 554 O O . PHE A 1 71 ? -8.901 -2.100 -3.023 1.00 98.88 71 PHE A O 1
ATOM 561 N N . ILE A 1 72 ? -7.669 -1.038 -1.470 1.00 98.88 72 ILE A N 1
ATOM 562 C CA . ILE A 1 72 ? -7.574 -2.206 -0.584 1.00 98.88 72 ILE A CA 1
ATOM 563 C C . ILE A 1 72 ? -8.957 -2.612 -0.069 1.00 98.88 72 ILE A C 1
ATOM 565 O O . ILE A 1 72 ? -9.288 -3.798 -0.098 1.00 98.88 72 ILE A O 1
ATOM 569 N N . ASP A 1 73 ? -9.770 -1.649 0.368 1.00 98.50 73 ASP A N 1
ATOM 570 C CA . ASP A 1 73 ? -11.120 -1.908 0.866 1.00 98.50 73 ASP A CA 1
ATOM 571 C C . ASP A 1 73 ? -12.030 -2.469 -0.235 1.00 98.50 73 ASP A C 1
ATOM 573 O O . ASP A 1 73 ? -12.761 -3.424 0.021 1.00 98.50 73 ASP A O 1
ATOM 577 N N . SER A 1 74 ? -11.939 -1.963 -1.469 1.00 98.69 74 SER A N 1
ATOM 578 C CA . SER A 1 74 ? -12.680 -2.513 -2.612 1.00 98.69 74 SER A CA 1
ATOM 579 C C . SER A 1 74 ? -12.340 -3.985 -2.845 1.00 98.69 74 SER A C 1
ATOM 581 O O . SER A 1 74 ? -13.234 -4.826 -2.867 1.00 98.69 74 SER A O 1
ATOM 583 N N . VAL A 1 75 ? -11.050 -4.323 -2.948 1.00 98.75 75 VAL A N 1
ATOM 584 C CA . VAL A 1 75 ? -10.620 -5.710 -3.192 1.00 98.75 75 VAL A CA 1
ATOM 585 C C . VAL A 1 75 ? -11.019 -6.628 -2.036 1.00 98.75 75 VAL A C 1
ATOM 587 O O . VAL A 1 75 ? -11.452 -7.756 -2.263 1.00 98.75 75 VAL A O 1
ATOM 590 N N . LYS A 1 76 ? -10.897 -6.151 -0.794 1.00 98.44 76 LYS A N 1
ATOM 591 C CA . LYS A 1 76 ? -11.333 -6.880 0.401 1.00 98.44 76 LYS A CA 1
ATOM 592 C C . LYS A 1 76 ? -12.837 -7.165 0.372 1.00 98.44 76 LYS A C 1
ATOM 594 O O . LYS A 1 76 ? -13.240 -8.279 0.699 1.00 98.44 76 LYS A O 1
ATOM 599 N N . ASN A 1 77 ? -13.657 -6.178 0.011 1.00 98.25 77 ASN A N 1
ATOM 600 C CA . ASN A 1 77 ? -15.115 -6.316 -0.037 1.00 98.25 77 ASN A CA 1
ATOM 601 C C . ASN A 1 77 ? -15.567 -7.317 -1.110 1.00 98.25 77 ASN A C 1
ATOM 603 O O . ASN A 1 77 ? -16.560 -8.011 -0.907 1.00 98.25 77 ASN A O 1
ATOM 607 N N . ASP A 1 78 ? -14.783 -7.471 -2.177 1.00 98.19 78 ASP A N 1
ATOM 608 C CA . ASP A 1 78 ? -14.985 -8.491 -3.212 1.00 98.19 78 ASP A CA 1
ATOM 609 C C . ASP A 1 78 ? -14.449 -9.884 -2.807 1.00 98.19 78 ASP A C 1
ATOM 611 O O . ASP A 1 78 ? -14.438 -10.817 -3.611 1.00 98.19 78 ASP A O 1
ATOM 615 N N . GLY A 1 79 ? -13.977 -10.051 -1.565 1.00 98.12 79 GLY A N 1
ATOM 616 C CA . GLY A 1 79 ? -13.399 -11.302 -1.059 1.00 98.12 79 GLY A CA 1
ATOM 617 C C . GLY A 1 79 ? -11.988 -11.600 -1.581 1.00 98.12 79 GLY A C 1
ATOM 618 O O . GLY A 1 79 ? -11.493 -12.718 -1.427 1.00 98.12 79 GLY A O 1
ATOM 619 N N . GLY A 1 80 ? -11.341 -10.615 -2.205 1.00 98.50 80 GLY A N 1
ATOM 620 C CA . GLY A 1 80 ? -10.001 -10.719 -2.765 1.00 98.50 80 GLY A CA 1
ATOM 621 C C . GLY A 1 80 ? -8.878 -10.483 -1.754 1.00 98.50 80 GLY A C 1
ATOM 622 O O . GLY A 1 80 ? -9.094 -10.247 -0.563 1.00 98.50 80 GLY A O 1
ATOM 623 N N . ARG A 1 81 ? -7.638 -10.533 -2.254 1.00 98.81 81 ARG A N 1
ATOM 624 C CA . ARG A 1 81 ? -6.421 -10.293 -1.468 1.00 98.81 81 ARG A CA 1
ATOM 625 C C . ARG A 1 81 ? -5.463 -9.391 -2.232 1.00 98.81 81 ARG A C 1
ATOM 627 O O . ARG A 1 81 ? -5.208 -9.600 -3.419 1.00 98.81 81 ARG A O 1
ATOM 634 N N . VAL A 1 82 ? -4.909 -8.410 -1.531 1.00 98.88 82 VAL A N 1
ATOM 635 C CA . VAL A 1 82 ? -4.026 -7.383 -2.081 1.00 98.88 82 VAL A CA 1
ATOM 636 C C . VAL A 1 82 ? -2.584 -7.649 -1.688 1.00 98.88 82 VAL A C 1
ATOM 638 O O . VAL A 1 82 ? -2.274 -7.859 -0.515 1.00 98.88 82 VAL A O 1
ATOM 641 N N . PHE A 1 83 ? -1.685 -7.554 -2.662 1.00 98.88 83 PHE A N 1
ATOM 642 C CA . PHE A 1 83 ? -0.247 -7.546 -2.442 1.00 98.88 83 PHE A CA 1
ATOM 643 C C . PHE A 1 83 ? 0.335 -6.148 -2.669 1.00 98.88 83 PHE A C 1
ATOM 645 O O . PHE A 1 83 ? 0.422 -5.670 -3.800 1.00 98.88 83 PHE A O 1
ATOM 652 N N . VAL A 1 84 ? 0.767 -5.487 -1.597 1.00 98.88 84 VAL A N 1
ATOM 653 C CA . VAL A 1 84 ? 1.410 -4.170 -1.657 1.00 98.88 84 VAL A CA 1
ATOM 654 C C . VAL A 1 84 ? 2.921 -4.350 -1.724 1.00 98.88 84 VAL A C 1
ATOM 656 O O . VAL A 1 84 ? 3.541 -4.966 -0.850 1.00 98.88 84 VAL A O 1
ATOM 659 N N . HIS A 1 85 ? 3.551 -3.787 -2.751 1.00 98.75 85 HIS A N 1
ATOM 660 C CA . HIS A 1 85 ? 4.994 -3.879 -2.922 1.00 98.75 85 HIS A CA 1
ATOM 661 C C . HIS A 1 85 ? 5.627 -2.572 -3.382 1.00 98.75 85 HIS A C 1
ATOM 663 O O . HIS A 1 85 ? 4.991 -1.677 -3.923 1.00 98.75 85 HIS A O 1
ATOM 669 N N . CYS A 1 86 ? 6.926 -2.469 -3.142 1.00 98.12 86 CYS A N 1
ATOM 670 C CA . CYS A 1 86 ? 7.801 -1.479 -3.760 1.00 98.12 86 CYS A CA 1
ATOM 671 C C . CYS A 1 86 ? 9.095 -2.193 -4.171 1.00 98.12 86 CYS A C 1
ATOM 673 O O . CYS A 1 86 ? 9.114 -3.422 -4.221 1.00 98.12 86 CYS A O 1
ATOM 675 N N . GLN A 1 87 ? 10.194 -1.476 -4.422 1.00 97.81 87 GLN A N 1
ATOM 676 C CA . GLN A 1 87 ? 11.460 -2.116 -4.805 1.00 97.81 87 GLN A CA 1
ATOM 677 C C . GLN A 1 87 ? 11.944 -3.140 -3.761 1.00 97.81 87 GLN A C 1
ATOM 679 O O . GLN A 1 87 ? 12.069 -4.325 -4.063 1.00 97.81 87 GLN A O 1
ATOM 684 N N . ALA A 1 88 ? 12.188 -2.700 -2.522 1.00 97.69 88 ALA A N 1
ATOM 685 C CA . ALA A 1 88 ? 12.776 -3.531 -1.464 1.00 97.69 88 ALA A CA 1
ATOM 686 C C . ALA A 1 88 ? 11.746 -4.083 -0.461 1.00 97.69 88 ALA A C 1
ATOM 688 O O . ALA A 1 88 ? 12.037 -4.996 0.315 1.00 97.69 88 ALA A O 1
ATOM 689 N N . GLY A 1 89 ? 10.528 -3.538 -0.457 1.00 97.75 89 GLY A N 1
ATOM 690 C CA . GLY A 1 89 ? 9.535 -3.848 0.569 1.00 97.75 89 GLY A CA 1
ATOM 691 C C . GLY A 1 89 ? 9.953 -3.378 1.963 1.00 97.75 89 GLY A C 1
ATOM 692 O O . GLY A 1 89 ? 9.773 -4.120 2.921 1.00 97.75 89 GLY A O 1
ATOM 693 N N . ILE A 1 90 ? 10.597 -2.214 2.063 1.00 98.38 90 ILE A N 1
ATOM 694 C CA . ILE A 1 90 ? 11.146 -1.671 3.320 1.00 98.38 90 ILE A CA 1
ATOM 695 C C . ILE A 1 90 ? 10.420 -0.385 3.727 1.00 98.38 90 ILE A C 1
ATOM 697 O O . ILE A 1 90 ? 9.960 -0.287 4.860 1.00 98.38 90 ILE A O 1
ATOM 701 N N . SER A 1 91 ? 10.312 0.572 2.801 1.00 98.56 91 SER A N 1
ATOM 702 C CA . SER A 1 91 ? 9.811 1.925 3.069 1.00 98.56 91 SER A CA 1
ATOM 703 C C . SER A 1 91 ? 8.425 2.145 2.448 1.00 98.56 91 SER A C 1
ATOM 705 O O . SER A 1 91 ? 7.428 1.855 3.095 1.00 98.56 91 SER A O 1
ATOM 707 N N . ARG A 1 92 ? 8.342 2.530 1.165 1.00 98.75 92 ARG A N 1
ATOM 708 C CA . ARG A 1 92 ? 7.092 2.886 0.448 1.00 98.75 92 ARG A CA 1
ATOM 709 C C . ARG A 1 92 ? 5.896 1.950 0.671 1.00 98.75 92 ARG A C 1
ATOM 711 O O . ARG A 1 92 ? 4.833 2.399 1.084 1.00 98.75 92 ARG A O 1
ATOM 718 N N . SER A 1 93 ? 6.048 0.649 0.416 1.00 98.75 93 SER A N 1
ATOM 719 C CA . SER A 1 93 ? 4.939 -0.297 0.596 1.00 98.75 93 SER A CA 1
ATOM 720 C C . SER A 1 93 ? 4.565 -0.504 2.061 1.00 98.75 93 SER A C 1
ATOM 722 O O . SER A 1 93 ? 3.388 -0.663 2.364 1.00 98.75 93 SER A O 1
ATOM 724 N N . ALA A 1 94 ? 5.536 -0.442 2.979 1.00 98.75 94 ALA A N 1
ATOM 725 C CA . ALA A 1 94 ? 5.252 -0.477 4.409 1.00 98.75 94 ALA A CA 1
ATOM 726 C C . ALA A 1 94 ? 4.465 0.770 4.836 1.00 98.75 94 ALA A C 1
ATOM 728 O O . ALA A 1 94 ? 3.487 0.638 5.558 1.00 98.75 94 ALA A O 1
ATOM 729 N N . THR A 1 95 ? 4.825 1.954 4.330 1.00 98.88 95 THR A N 1
ATOM 730 C CA . THR A 1 95 ? 4.099 3.208 4.572 1.00 98.88 95 THR A CA 1
ATOM 731 C C . THR A 1 95 ? 2.622 3.105 4.188 1.00 98.88 95 THR A C 1
ATOM 733 O O . THR A 1 95 ? 1.771 3.483 4.988 1.00 98.88 95 THR A O 1
ATOM 736 N N . ILE A 1 96 ? 2.300 2.534 3.021 1.00 98.88 96 ILE A N 1
ATOM 737 C CA . ILE A 1 96 ? 0.901 2.307 2.614 1.00 98.88 96 ILE A CA 1
ATOM 738 C C . ILE A 1 96 ? 0.181 1.358 3.582 1.00 98.88 96 ILE A C 1
ATOM 740 O O . ILE A 1 96 ? -0.934 1.654 4.006 1.00 98.88 96 ILE A O 1
ATOM 744 N N . CYS A 1 97 ? 0.815 0.252 3.986 1.00 98.81 97 CYS A N 1
ATOM 745 C CA . CYS A 1 97 ? 0.215 -0.663 4.962 1.00 98.81 97 CYS A CA 1
ATOM 746 C C . CYS A 1 97 ? -0.025 0.010 6.324 1.00 98.81 97 CYS A C 1
ATOM 748 O O . CYS A 1 97 ? -1.056 -0.228 6.941 1.00 98.81 97 CYS A O 1
ATOM 750 N N . LEU A 1 98 ? 0.891 0.861 6.793 1.00 98.81 98 LEU A N 1
ATOM 751 C CA . LEU A 1 98 ? 0.728 1.598 8.051 1.00 98.81 98 LEU A CA 1
ATOM 752 C C . LEU A 1 98 ? -0.442 2.583 7.978 1.00 98.81 98 LEU A C 1
ATOM 754 O O . LEU A 1 98 ? -1.278 2.601 8.879 1.00 98.81 98 LEU A O 1
ATOM 758 N N . ALA A 1 99 ? -0.540 3.347 6.886 1.00 98.81 99 ALA A N 1
ATOM 759 C CA . ALA A 1 99 ? -1.666 4.247 6.647 1.00 98.81 99 ALA A CA 1
ATOM 760 C C . ALA A 1 99 ? -3.004 3.488 6.620 1.00 98.81 99 ALA A C 1
ATOM 762 O O . ALA A 1 99 ? -3.969 3.930 7.245 1.00 98.81 99 ALA A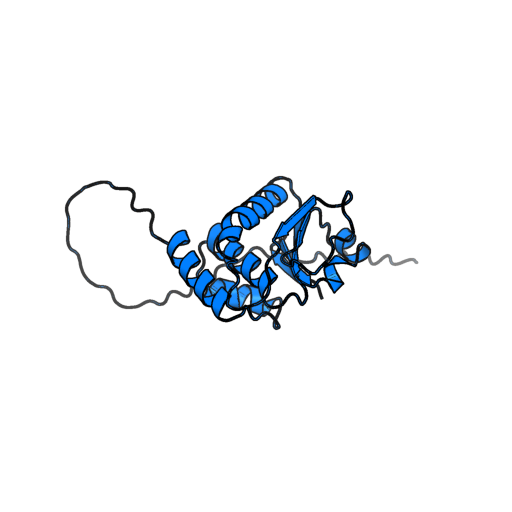 O 1
ATOM 763 N N . TYR A 1 100 ? -3.043 2.314 5.974 1.00 98.81 100 TYR A N 1
ATOM 764 C CA . TYR A 1 100 ? -4.214 1.433 5.979 1.00 98.81 100 TYR A CA 1
ATOM 765 C C . TYR A 1 100 ? -4.643 1.082 7.407 1.00 98.81 100 TYR A C 1
ATOM 767 O O . TYR A 1 100 ? -5.768 1.388 7.795 1.00 98.81 100 TYR A O 1
ATOM 775 N N . LEU A 1 101 ? -3.730 0.525 8.212 1.00 98.56 101 LEU A N 1
ATOM 776 C CA . LEU A 1 101 ? -4.033 0.088 9.578 1.00 98.56 101 LEU A CA 1
ATOM 777 C C . LEU A 1 101 ? -4.522 1.242 10.461 1.00 98.56 101 LEU A C 1
ATOM 779 O O . LEU A 1 101 ? -5.523 1.084 11.157 1.00 98.56 101 LEU A O 1
ATOM 783 N N . MET A 1 102 ? -3.877 2.412 10.406 1.00 98.44 102 MET A N 1
ATOM 784 C CA . MET A 1 102 ? -4.328 3.577 11.178 1.00 98.44 102 MET A CA 1
ATOM 785 C C . MET A 1 102 ? -5.754 3.992 10.794 1.00 98.44 102 MET A C 1
ATOM 787 O O . MET A 1 102 ? -6.595 4.191 11.673 1.00 98.44 102 MET A O 1
ATOM 791 N N . ARG A 1 103 ? -6.066 4.065 9.489 1.00 97.44 103 ARG A N 1
ATOM 792 C CA . ARG A 1 103 ? -7.398 4.479 9.018 1.00 97.44 103 ARG A CA 1
ATOM 793 C C . ARG A 1 103 ? -8.477 3.462 9.394 1.00 97.44 103 ARG A C 1
ATOM 795 O O . ARG A 1 103 ? -9.532 3.851 9.893 1.00 97.44 103 ARG A O 1
ATOM 802 N N . THR A 1 104 ? -8.240 2.173 9.151 1.00 96.25 104 THR A N 1
ATOM 803 C CA . THR A 1 104 ? -9.286 1.143 9.265 1.00 96.25 104 THR A CA 1
ATOM 804 C C . THR A 1 104 ? -9.432 0.570 10.664 1.00 96.25 104 THR A C 1
ATOM 806 O O . THR A 1 104 ? -10.535 0.196 11.054 1.00 96.25 104 THR A O 1
ATOM 809 N N . ASN A 1 105 ? -8.343 0.499 11.428 1.00 94.81 105 ASN A N 1
ATOM 810 C CA . ASN A 1 105 ? -8.345 -0.072 12.773 1.00 94.81 105 ASN A CA 1
ATOM 811 C C . ASN A 1 105 ? -8.339 0.995 13.869 1.00 94.81 105 ASN A C 1
ATOM 813 O O . ASN A 1 105 ? -8.451 0.634 15.036 1.00 94.81 105 ASN A O 1
ATOM 817 N N . ARG A 1 106 ? -8.255 2.284 13.502 1.00 95.81 106 ARG A N 1
ATOM 818 C CA . ARG A 1 106 ? -8.216 3.420 14.439 1.00 95.81 106 ARG A CA 1
ATOM 819 C C . ARG A 1 106 ? -7.106 3.281 15.490 1.00 95.81 106 ARG A C 1
ATOM 821 O O . ARG A 1 106 ? -7.285 3.682 16.636 1.00 95.81 106 ARG A O 1
ATOM 828 N N . VAL A 1 107 ? -5.976 2.705 15.086 1.00 96.00 107 VAL A N 1
ATOM 829 C CA . VAL A 1 107 ? -4.774 2.549 15.916 1.00 96.00 107 VAL A CA 1
ATOM 830 C C . VAL A 1 107 ? -3.789 3.671 15.637 1.00 96.00 107 VAL A C 1
ATOM 832 O O . VAL A 1 107 ? -3.807 4.269 14.556 1.00 96.00 107 VAL A O 1
ATOM 835 N N . LYS A 1 108 ? -2.914 3.930 16.603 1.00 98.00 108 LYS A N 1
ATOM 836 C CA . LYS A 1 108 ? -1.834 4.901 16.445 1.00 98.00 108 LYS A CA 1
ATOM 837 C C . LYS A 1 108 ? -0.726 4.389 15.528 1.00 98.00 108 LYS A C 1
ATOM 839 O O . LYS A 1 108 ? -0.627 3.194 15.232 1.00 98.00 108 LYS A O 1
ATOM 844 N N . LEU A 1 109 ? 0.124 5.302 15.069 1.00 98.44 109 LEU A N 1
ATOM 845 C CA . LEU A 1 109 ? 1.249 4.988 14.199 1.00 98.44 109 LEU A CA 1
ATOM 846 C C . LEU A 1 109 ? 2.247 4.043 14.871 1.00 98.44 109 LEU A C 1
ATOM 848 O O . LEU A 1 109 ? 2.745 3.136 14.212 1.00 98.44 109 LEU A O 1
ATOM 852 N N . ASP A 1 110 ? 2.535 4.230 16.157 1.00 98.00 110 ASP A N 1
ATOM 853 C CA . ASP A 1 110 ? 3.436 3.362 16.921 1.00 98.00 110 ASP A CA 1
ATOM 854 C C . ASP A 1 110 ? 2.896 1.925 17.016 1.00 98.00 110 ASP A C 1
ATOM 856 O O . ASP A 1 110 ? 3.615 0.972 16.717 1.00 98.00 110 ASP A O 1
ATOM 860 N N . GLU A 1 111 ? 1.609 1.767 17.321 1.00 97.81 111 GLU A N 1
ATOM 861 C CA . GLU A 1 111 ? 0.917 0.476 17.362 1.00 97.81 111 GLU A CA 1
ATOM 862 C C . GLU A 1 111 ? 0.911 -0.214 15.989 1.00 97.81 111 GLU A C 1
ATOM 864 O O . GLU A 1 111 ? 1.265 -1.393 15.873 1.00 97.81 111 GLU A O 1
ATOM 869 N N . ALA A 1 112 ? 0.557 0.520 14.928 1.00 98.31 112 ALA A N 1
ATOM 870 C CA . ALA A 1 112 ? 0.595 0.009 13.559 1.00 98.31 112 ALA A CA 1
ATOM 871 C C . ALA A 1 112 ? 2.023 -0.378 13.144 1.00 98.31 112 ALA A C 1
ATOM 873 O O . ALA A 1 112 ? 2.230 -1.412 12.501 1.00 98.31 112 ALA A O 1
ATOM 874 N N . PHE A 1 113 ? 3.016 0.431 13.519 1.00 98.56 113 PHE A N 1
ATOM 875 C CA . PHE A 1 113 ? 4.417 0.190 13.202 1.00 98.56 113 PHE A CA 1
ATOM 876 C C . PHE A 1 113 ? 4.916 -1.098 13.839 1.00 98.56 113 PHE A C 1
ATOM 878 O O . PHE A 1 113 ? 5.423 -1.963 13.123 1.00 98.56 113 PHE A O 1
ATOM 885 N N . GLU A 1 114 ? 4.712 -1.268 15.145 1.00 98.25 114 GLU A N 1
ATOM 886 C CA . GLU A 1 114 ? 5.102 -2.48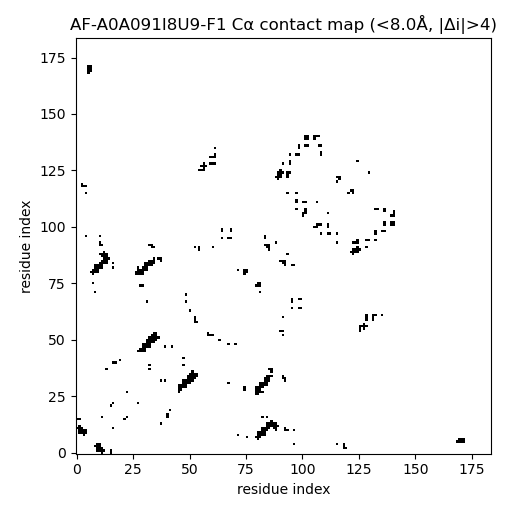2 15.861 1.00 98.25 114 GLU A CA 1
ATOM 887 C C . GLU A 1 114 ? 4.407 -3.722 15.291 1.00 98.25 114 GLU A C 1
ATOM 889 O O . GLU A 1 114 ? 5.049 -4.747 15.041 1.00 98.25 114 GLU A O 1
ATOM 894 N N . PHE A 1 115 ? 3.116 -3.615 14.973 1.00 98.06 115 PHE A N 1
ATOM 895 C CA . PHE A 1 115 ? 2.354 -4.710 14.379 1.00 98.06 115 PHE A CA 1
ATOM 896 C C . PHE A 1 115 ? 2.945 -5.211 13.048 1.00 98.06 115 PHE A C 1
ATOM 898 O O . PHE A 1 115 ? 3.081 -6.426 12.833 1.00 98.06 115 PHE A O 1
ATOM 905 N N . VAL A 1 116 ? 3.315 -4.292 12.149 1.00 98.12 116 VAL A N 1
ATOM 906 C CA . VAL A 1 116 ? 3.931 -4.639 10.857 1.00 98.12 116 VAL A CA 1
ATOM 907 C C . VAL A 1 116 ? 5.389 -5.070 11.057 1.00 98.12 116 VAL A C 1
ATOM 909 O O . VAL A 1 116 ? 5.838 -6.015 10.403 1.00 98.12 116 VAL A O 1
ATOM 912 N N . LYS A 1 117 ? 6.127 -4.446 11.985 1.00 97.75 117 LYS A N 1
ATOM 913 C CA . LYS A 1 117 ? 7.531 -4.763 12.296 1.00 97.75 117 LYS A CA 1
ATOM 914 C C . LYS A 1 117 ? 7.699 -6.193 12.798 1.00 97.75 117 LYS A C 1
ATOM 916 O O . LYS A 1 117 ? 8.631 -6.870 12.370 1.00 97.75 117 LYS A O 1
ATOM 921 N N . GLN A 1 118 ? 6.776 -6.685 13.622 1.00 97.69 118 GLN A N 1
ATOM 922 C CA . GLN A 1 118 ? 6.779 -8.073 14.100 1.00 97.69 118 GLN A CA 1
ATOM 923 C C . GLN A 1 118 ? 6.633 -9.096 12.964 1.00 97.69 118 GLN A C 1
ATOM 925 O O . GLN A 1 118 ? 7.212 -10.178 13.023 1.00 97.69 118 GLN A O 1
ATOM 930 N N . ARG A 1 119 ? 5.900 -8.752 11.898 1.00 97.25 119 ARG A N 1
ATOM 931 C CA . ARG A 1 119 ? 5.724 -9.610 10.711 1.00 9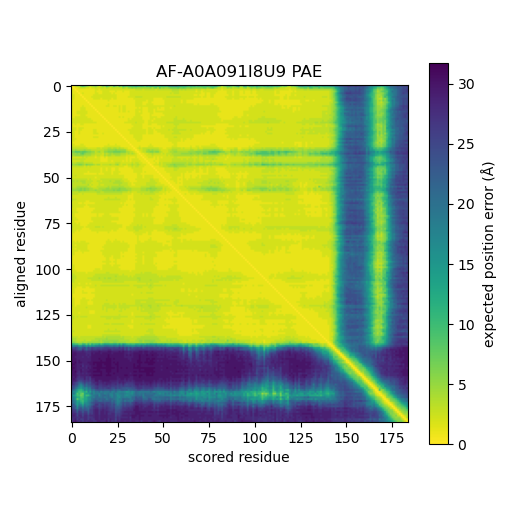7.25 119 ARG A CA 1
ATOM 932 C C . ARG A 1 119 ? 6.863 -9.459 9.717 1.00 97.25 119 ARG A C 1
ATOM 934 O O . ARG A 1 119 ? 7.267 -10.424 9.073 1.00 97.25 119 ARG A O 1
ATOM 941 N N . ARG A 1 120 ? 7.394 -8.244 9.581 1.00 97.62 120 ARG A N 1
ATOM 942 C CA . ARG A 1 120 ? 8.500 -7.912 8.686 1.00 97.62 120 ARG A CA 1
ATOM 943 C C . ARG A 1 120 ? 9.493 -6.999 9.392 1.00 97.62 120 ARG A C 1
ATOM 945 O O . ARG A 1 120 ? 9.453 -5.779 9.257 1.00 97.62 120 ARG A O 1
ATOM 952 N N . SER A 1 121 ? 10.463 -7.616 10.058 1.00 97.56 121 SER A N 1
ATOM 953 C CA . SER A 1 121 ? 11.473 -6.924 10.871 1.00 97.56 121 SER A CA 1
ATOM 954 C C . SER A 1 121 ? 12.324 -5.911 10.104 1.00 97.56 121 SER A C 1
ATOM 956 O O . SER A 1 121 ? 12.922 -5.031 10.715 1.00 97.56 121 SER A O 1
ATOM 958 N N . ILE A 1 122 ? 12.373 -5.982 8.773 1.00 97.88 122 ILE A N 1
ATOM 959 C CA . ILE A 1 122 ? 13.167 -5.066 7.947 1.00 97.88 122 ILE A CA 1
ATOM 960 C C . ILE A 1 122 ? 12.443 -3.772 7.567 1.00 97.88 122 ILE A C 1
ATOM 962 O O . ILE A 1 122 ? 13.060 -2.941 6.909 1.00 97.88 122 ILE A O 1
ATOM 966 N N . ILE A 1 123 ? 11.161 -3.585 7.917 1.00 98.38 123 ILE A N 1
ATOM 967 C CA . ILE A 1 123 ? 10.485 -2.327 7.566 1.00 98.38 123 ILE A CA 1
ATOM 968 C C . ILE A 1 123 ? 11.206 -1.137 8.201 1.00 98.38 123 ILE A C 1
ATOM 970 O O . ILE A 1 123 ? 11.657 -1.189 9.354 1.00 98.38 123 ILE A O 1
ATOM 974 N N . SER A 1 124 ? 11.316 -0.075 7.416 1.00 98.25 124 SER A N 1
ATOM 975 C CA . SER A 1 124 ? 11.922 1.193 7.794 1.00 98.25 124 SER A CA 1
ATOM 976 C C . SER A 1 124 ? 11.490 2.244 6.763 1.00 98.25 124 SER A C 1
ATOM 978 O O . SER A 1 124 ? 12.214 2.493 5.798 1.00 98.25 124 SER A O 1
ATOM 980 N N . PRO A 1 125 ? 10.276 2.815 6.894 1.00 98.38 125 PRO A N 1
ATOM 981 C CA . PRO A 1 125 ? 9.897 4.019 6.166 1.00 98.38 125 PRO A CA 1
ATOM 982 C C . PRO A 1 125 ? 10.964 5.096 6.331 1.00 98.38 125 PRO A C 1
ATOM 984 O O . PRO A 1 125 ? 11.505 5.272 7.426 1.00 98.38 125 PRO A O 1
ATOM 987 N N . ASN A 1 126 ? 11.265 5.821 5.256 1.00 98.38 126 ASN A N 1
ATOM 988 C CA . ASN A 1 126 ? 12.175 6.953 5.368 1.00 98.38 126 ASN A CA 1
ATOM 989 C C . ASN A 1 126 ? 11.582 8.041 6.290 1.00 98.38 126 ASN A C 1
ATOM 991 O O . ASN A 1 126 ? 10.371 8.109 6.509 1.00 98.38 126 ASN A O 1
ATOM 995 N N . PHE A 1 127 ? 12.441 8.912 6.823 1.00 97.81 127 PHE A N 1
ATOM 996 C CA . PHE A 1 127 ? 12.040 9.911 7.818 1.00 97.81 127 PHE A CA 1
ATOM 997 C C . PHE A 1 127 ? 10.947 10.876 7.321 1.00 97.81 127 PHE A C 1
ATOM 999 O O . PHE A 1 127 ? 10.057 11.234 8.088 1.00 97.81 127 PHE A O 1
ATOM 1006 N N . SER A 1 128 ? 10.964 11.249 6.034 1.00 98.44 128 SER A N 1
ATOM 1007 C CA . SER A 1 128 ? 9.918 12.101 5.444 1.00 98.44 128 SER A CA 1
ATOM 1008 C C . SER A 1 128 ? 8.564 11.389 5.438 1.00 98.44 128 SER A C 1
ATOM 1010 O O . SER A 1 128 ? 7.560 11.961 5.856 1.00 98.44 128 SER A O 1
ATOM 1012 N N . PHE A 1 129 ? 8.535 10.105 5.068 1.00 98.69 129 PHE A N 1
ATOM 1013 C CA . PHE A 1 129 ? 7.311 9.302 5.123 1.00 98.69 129 PHE A CA 1
ATOM 1014 C C . PHE A 1 129 ? 6.818 9.080 6.549 1.00 98.69 129 PHE A C 1
ATOM 1016 O O . PHE A 1 129 ? 5.612 9.049 6.764 1.00 98.69 129 PHE A O 1
ATOM 1023 N N . MET A 1 130 ? 7.720 8.968 7.527 1.00 98.56 130 MET A N 1
ATOM 1024 C CA . MET A 1 130 ? 7.325 8.907 8.934 1.00 98.56 130 MET A CA 1
ATOM 1025 C C . MET A 1 130 ? 6.625 10.201 9.379 1.00 98.56 130 MET A C 1
ATOM 1027 O O . MET A 1 130 ? 5.576 10.142 10.013 1.00 98.56 130 MET A O 1
ATOM 1031 N N . GLY A 1 131 ? 7.143 11.369 8.981 1.00 98.50 131 GLY A N 1
ATOM 1032 C CA . GLY A 1 131 ? 6.484 12.657 9.226 1.00 98.50 131 GLY A CA 1
ATOM 1033 C C . GLY A 1 131 ? 5.108 12.763 8.558 1.00 98.50 131 GLY A C 1
ATOM 1034 O O . GLY A 1 131 ? 4.146 13.206 9.181 1.00 98.50 131 GLY A O 1
ATOM 1035 N N . GLN A 1 132 ? 4.990 12.284 7.317 1.00 98.75 132 GLN A N 1
ATOM 1036 C CA . GLN A 1 132 ? 3.716 12.226 6.592 1.00 98.75 132 GLN A CA 1
ATOM 1037 C C . GLN A 1 132 ? 2.698 11.285 7.263 1.00 98.75 132 GLN A C 1
ATOM 1039 O O . GLN A 1 132 ? 1.514 11.609 7.336 1.00 98.75 132 GLN A O 1
ATOM 1044 N N . LEU A 1 133 ? 3.145 10.146 7.803 1.00 98.75 133 LEU A N 1
ATOM 1045 C CA . LEU A 1 133 ? 2.296 9.227 8.567 1.00 98.75 133 LEU A CA 1
ATOM 1046 C C . LEU A 1 133 ? 1.801 9.851 9.878 1.00 98.75 133 LEU A C 1
ATOM 1048 O O . LEU A 1 133 ? 0.625 9.705 10.189 1.00 98.75 133 LEU A O 1
ATOM 1052 N N . LEU A 1 134 ? 2.653 10.578 10.608 1.00 98.25 134 LEU A N 1
ATOM 1053 C CA . LEU A 1 134 ? 2.247 11.311 11.819 1.00 98.25 134 LEU A CA 1
ATOM 1054 C C . LEU A 1 134 ? 1.190 12.378 11.509 1.00 98.25 134 LEU A C 1
ATOM 1056 O O . LEU A 1 134 ? 0.215 12.541 12.241 1.00 98.25 134 LEU A O 1
ATOM 1060 N N . GLN A 1 135 ? 1.350 13.097 10.395 1.00 98.19 135 GLN A N 1
ATOM 1061 C CA . GLN A 1 135 ? 0.338 14.053 9.957 1.00 98.19 135 GLN A CA 1
ATOM 1062 C C . GLN A 1 135 ? -0.977 13.342 9.611 1.00 98.19 135 GLN A C 1
ATOM 1064 O O . GLN A 1 135 ? -2.045 13.814 9.998 1.00 98.19 135 GLN A O 1
ATOM 1069 N N . PHE A 1 136 ? -0.919 12.199 8.929 1.00 98.44 136 PHE A N 1
ATOM 1070 C CA . PHE A 1 136 ? -2.108 11.421 8.592 1.00 98.44 136 PHE A CA 1
ATOM 1071 C C . PHE A 1 136 ? -2.810 10.835 9.826 1.00 98.44 136 PHE A C 1
ATOM 1073 O O . PHE A 1 136 ? -4.032 10.911 9.911 1.00 98.44 136 PHE A O 1
ATOM 1080 N N . GLU A 1 137 ? -2.063 10.337 10.815 1.00 98.00 137 GLU A N 1
ATOM 1081 C CA . GLU A 1 137 ? -2.593 9.887 12.110 1.00 98.00 137 GLU A CA 1
ATOM 1082 C C . GLU A 1 137 ? -3.480 10.966 12.747 1.00 98.00 137 GLU A C 1
ATOM 1084 O O . GLU A 1 137 ? -4.621 10.693 13.124 1.00 98.00 137 GLU A O 1
ATOM 1089 N N . SER A 1 138 ? -2.995 12.213 12.789 1.00 96.50 138 SER A N 1
ATOM 1090 C CA . SER A 1 138 ? -3.747 13.334 13.363 1.00 96.50 138 SER A CA 1
ATOM 1091 C C . SER A 1 138 ? -5.073 13.605 12.639 1.00 96.50 138 SER A C 1
ATOM 1093 O O . SER A 1 138 ? -6.035 14.037 13.267 1.00 96.50 138 SER A O 1
ATOM 1095 N N . GLN A 1 139 ? -5.145 13.316 11.335 1.00 95.56 139 GLN A N 1
ATOM 1096 C CA . GLN A 1 139 ? -6.347 13.500 10.519 1.00 95.56 139 GLN A CA 1
ATOM 1097 C C . GLN A 1 139 ? -7.361 12.372 10.732 1.00 95.56 139 GLN A C 1
ATOM 1099 O O . GLN A 1 139 ? -8.556 12.639 10.826 1.00 95.56 139 GLN A O 1
ATOM 1104 N N . VAL A 1 140 ? -6.907 11.116 10.814 1.00 95.38 140 VAL A N 1
ATOM 1105 C CA . VAL A 1 140 ? -7.805 9.946 10.889 1.00 95.38 140 VAL A CA 1
ATOM 1106 C C . VAL A 1 140 ? -8.234 9.584 12.310 1.00 95.38 140 VAL A C 1
ATOM 1108 O O . VAL A 1 140 ? -9.258 8.919 12.492 1.00 95.38 140 VAL A O 1
ATOM 1111 N N . LEU A 1 141 ? -7.473 10.020 13.319 1.00 93.94 141 LEU A N 1
ATOM 1112 C CA . LEU A 1 141 ? -7.788 9.817 14.736 1.00 93.94 141 LEU A CA 1
ATOM 1113 C C . LEU A 1 141 ? -8.371 11.063 15.412 1.00 93.94 141 LEU A C 1
ATOM 1115 O O . LEU A 1 141 ? -8.694 11.005 16.600 1.00 93.94 141 LEU A O 1
ATOM 1119 N N . ALA A 1 142 ? -8.535 12.174 14.685 1.00 87.62 142 ALA A N 1
ATOM 1120 C CA . ALA A 1 142 ? -9.246 13.329 15.212 1.00 87.62 142 ALA A CA 1
ATOM 1121 C C . ALA A 1 142 ? -10.648 12.899 15.688 1.00 87.62 142 ALA A C 1
ATOM 1123 O O . ALA A 1 142 ? -11.357 12.195 14.959 1.00 87.62 142 ALA A O 1
ATOM 1124 N N . PRO A 1 143 ? -11.075 13.296 16.900 1.00 75.31 143 PRO A N 1
ATOM 1125 C CA . PRO A 1 143 ? -12.447 13.074 17.317 1.00 75.31 143 PRO A CA 1
ATOM 1126 C C . PRO A 1 143 ? -13.357 13.795 16.324 1.00 75.31 143 PRO A C 1
ATOM 1128 O O . PRO A 1 143 ? -13.167 14.981 16.050 1.00 75.31 143 PRO A O 1
ATOM 1131 N N . ASN A 1 144 ? -14.340 13.083 15.771 1.00 63.88 144 ASN A N 1
ATOM 1132 C CA . ASN A 1 144 ? -15.383 13.716 14.977 1.00 63.88 144 ASN A CA 1
ATOM 1133 C C . ASN A 1 144 ? -16.113 14.709 15.890 1.00 63.88 144 ASN A C 1
ATOM 1135 O O . ASN A 1 144 ? -16.985 14.312 16.664 1.00 63.88 144 ASN A O 1
ATOM 1139 N N . CYS A 1 145 ? -15.757 15.991 15.809 1.00 48.59 145 CYS A N 1
ATOM 1140 C CA . CYS A 1 145 ? -16.524 17.079 16.399 1.00 48.59 145 CYS A CA 1
ATOM 1141 C C . CYS A 1 145 ? -17.851 17.179 15.644 1.00 48.59 145 CYS A C 1
ATOM 1143 O O . CYS A 1 145 ? -18.028 18.003 14.751 1.00 48.59 145 CYS A O 1
ATOM 1145 N N . SER A 1 146 ? -18.784 16.297 15.992 1.00 45.38 146 SER A N 1
ATOM 1146 C CA . SER A 1 146 ? -20.195 16.507 15.711 1.00 45.38 146 SER A CA 1
ATOM 1147 C C . SER A 1 146 ? -20.605 17.670 16.606 1.00 45.38 146 SER A C 1
ATOM 1149 O O . SER A 1 146 ? -20.618 17.542 17.829 1.00 45.38 146 SER A O 1
ATOM 1151 N N . ALA A 1 147 ? -20.803 18.838 16.004 1.00 50.72 147 ALA A N 1
ATOM 1152 C CA . ALA A 1 147 ? -21.244 20.031 16.699 1.00 50.72 147 ALA A CA 1
ATOM 1153 C C . ALA A 1 147 ? -22.679 19.827 17.206 1.00 50.72 147 ALA A C 1
ATOM 1155 O O . ALA A 1 147 ? -23.628 20.064 16.473 1.00 50.72 147 ALA A O 1
ATOM 1156 N N . GLU A 1 148 ? -22.826 19.424 18.464 1.00 42.28 148 GLU A N 1
ATOM 1157 C CA . GLU A 1 148 ? -24.026 19.694 19.253 1.00 42.28 148 GLU A CA 1
ATOM 1158 C C . GLU A 1 148 ? -23.620 20.688 20.342 1.00 42.28 148 GLU A C 1
ATOM 1160 O O . GLU A 1 148 ? -22.905 20.371 21.295 1.00 42.28 148 GLU A O 1
ATOM 1165 N N . ALA A 1 149 ? -24.012 21.944 20.134 1.00 46.88 149 ALA A N 1
ATOM 1166 C CA . ALA A 1 149 ? -23.826 23.018 21.089 1.00 46.88 149 ALA A CA 1
ATOM 1167 C C . ALA A 1 149 ? -24.740 22.786 22.305 1.00 46.88 149 ALA A C 1
ATOM 1169 O O . ALA A 1 149 ? -25.935 23.062 22.260 1.00 46.88 149 ALA A O 1
ATOM 1170 N N . GLY A 1 150 ? -24.154 22.317 23.406 1.00 36.72 150 GLY A N 1
ATOM 1171 C CA . GLY A 1 150 ? -24.772 22.264 24.728 1.00 36.72 150 GLY A CA 1
ATOM 1172 C C . GLY A 1 150 ? -23.733 22.577 25.806 1.00 36.72 150 GLY A C 1
ATOM 1173 O O . GLY A 1 150 ? -22.794 21.817 26.009 1.00 36.72 150 GLY A O 1
ATOM 1174 N N . SER A 1 151 ? -23.887 23.734 26.447 1.00 39.38 151 SER A N 1
ATOM 1175 C CA . SER A 1 151 ? -23.024 24.327 27.484 1.00 39.38 151 SER A CA 1
ATOM 1176 C C . SER A 1 151 ? -22.800 23.460 28.750 1.00 39.38 151 SER A C 1
ATOM 1178 O O . SER A 1 151 ? -23.492 22.464 28.949 1.00 39.38 151 SER A O 1
ATOM 1180 N N . PRO A 1 152 ? -21.824 23.820 29.618 1.00 49.72 152 PRO A N 1
ATOM 1181 C CA . PRO A 1 152 ? -20.931 22.867 30.278 1.00 49.72 152 PRO A CA 1
ATOM 1182 C C . PRO A 1 152 ? -21.356 22.461 31.695 1.00 49.72 152 PRO A C 1
ATOM 1184 O O . PRO A 1 152 ? -21.932 23.251 32.441 1.00 49.72 152 PRO A O 1
ATOM 1187 N N . ALA A 1 153 ? -20.927 21.268 32.112 1.00 33.41 153 ALA A N 1
ATOM 1188 C CA . ALA A 1 153 ? -20.790 20.908 33.519 1.00 33.41 153 ALA A CA 1
ATOM 1189 C C . ALA A 1 153 ? -19.388 20.331 33.771 1.00 33.41 153 ALA A C 1
ATOM 1191 O O . ALA A 1 153 ? -18.970 19.344 33.172 1.00 33.41 153 ALA A O 1
ATOM 1192 N N . MET A 1 154 ? -18.659 21.013 34.652 1.00 40.06 154 MET A N 1
ATOM 1193 C CA . MET A 1 154 ? -17.382 20.615 35.236 1.00 40.06 154 MET A CA 1
ATOM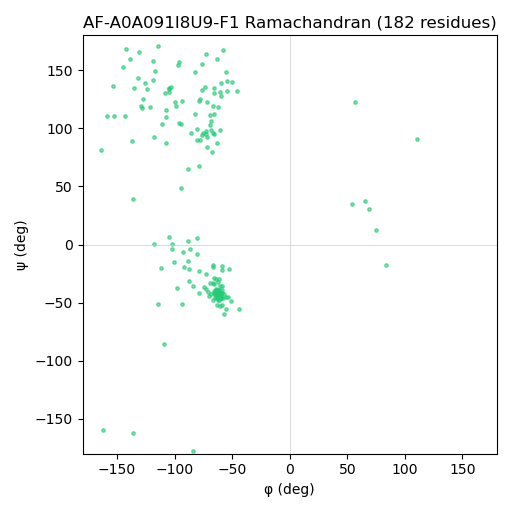 1194 C C . MET A 1 154 ? -17.511 19.311 36.032 1.00 40.06 154 MET A C 1
ATOM 1196 O O . MET A 1 154 ? -18.321 19.256 36.954 1.00 40.06 154 MET A O 1
ATOM 1200 N N . SER A 1 155 ? -16.612 18.348 35.808 1.00 36.12 155 SER A N 1
ATOM 1201 C CA . SER A 1 155 ? -16.136 17.478 36.891 1.00 36.12 155 SER A CA 1
ATOM 1202 C C . SER A 1 155 ? -14.790 16.811 36.577 1.00 36.12 155 SER A C 1
ATOM 1204 O O . SER A 1 155 ? -14.703 15.932 35.730 1.00 36.12 155 SER A O 1
ATOM 1206 N N . VAL A 1 156 ? -13.786 17.268 37.330 1.00 33.94 156 VAL A N 1
ATOM 1207 C CA . VAL A 1 156 ? -12.757 16.517 38.074 1.00 33.94 156 VAL A CA 1
ATOM 1208 C C . VAL A 1 156 ? -11.852 15.518 37.329 1.00 33.94 156 VAL A C 1
ATOM 1210 O O . VAL A 1 156 ? -12.276 14.531 36.746 1.00 33.94 156 VAL A O 1
ATOM 1213 N N . LEU A 1 157 ? -10.554 15.797 37.476 1.00 43.97 157 LEU A N 1
ATOM 1214 C CA . LEU A 1 157 ? -9.385 14.970 37.184 1.00 43.97 157 LEU A CA 1
ATOM 1215 C C . LEU A 1 157 ? -9.518 13.528 37.698 1.00 43.97 157 LEU A C 1
ATOM 1217 O O . LEU A 1 157 ? -9.721 13.330 38.893 1.00 43.97 157 LEU A O 1
ATOM 1221 N N . ASP A 1 158 ? -9.209 12.556 36.840 1.00 31.69 158 ASP A N 1
ATOM 1222 C CA . ASP A 1 158 ? -8.540 11.334 37.280 1.00 31.69 158 ASP A CA 1
ATOM 1223 C C . ASP A 1 158 ? -7.290 11.084 36.427 1.00 31.69 158 ASP A C 1
ATOM 1225 O O . ASP A 1 158 ? -7.313 11.100 35.193 1.00 31.69 158 ASP A O 1
ATOM 1229 N N . ARG A 1 159 ? -6.164 10.946 37.124 1.00 42.44 159 ARG A N 1
ATOM 1230 C CA . ARG A 1 159 ? -4.840 10.663 36.579 1.00 42.44 159 ARG A CA 1
ATOM 1231 C C . ARG A 1 159 ? -4.613 9.168 36.744 1.00 42.44 159 ARG A C 1
ATOM 1233 O O . ARG A 1 159 ? -4.423 8.706 37.861 1.00 42.44 159 ARG A O 1
ATOM 1240 N N . GLY A 1 160 ? -4.419 8.483 35.624 1.00 38.00 160 GLY A N 1
ATOM 1241 C CA . GLY A 1 160 ? -3.578 7.291 35.589 1.00 38.00 160 GLY A CA 1
ATOM 1242 C C . GLY A 1 160 ? -4.315 5.978 35.370 1.00 38.00 160 GLY A C 1
ATOM 1243 O O . GLY A 1 160 ? -4.594 5.245 36.306 1.00 38.00 160 GLY A O 1
ATOM 1244 N N . ALA A 1 161 ? -4.440 5.607 34.101 1.00 34.53 161 ALA A N 1
ATOM 1245 C CA . ALA A 1 161 ? -4.186 4.244 33.662 1.00 34.53 161 ALA A CA 1
ATOM 1246 C C . ALA A 1 161 ? -3.757 4.316 32.195 1.00 34.53 161 ALA A C 1
ATOM 1248 O O . ALA A 1 161 ? -4.546 4.670 31.322 1.00 34.53 161 ALA A O 1
ATOM 1249 N N . SER A 1 162 ? -2.486 4.019 31.919 1.00 39.62 162 SER A N 1
ATOM 1250 C CA . SER A 1 162 ? -2.062 3.672 30.565 1.00 39.62 162 SER A CA 1
ATOM 1251 C C . SER A 1 162 ? -2.633 2.285 30.292 1.00 39.62 162 SER A C 1
ATOM 1253 O O . SER A 1 162 ? -2.008 1.267 30.589 1.00 39.62 162 SER A O 1
ATOM 1255 N N . THR A 1 163 ? -3.891 2.236 29.865 1.00 33.34 163 THR A N 1
ATOM 1256 C CA . THR A 1 163 ? -4.531 0.997 29.443 1.00 33.34 163 THR A CA 1
ATOM 1257 C C . THR A 1 163 ? -3.916 0.640 28.099 1.00 33.34 163 THR A C 1
ATOM 1259 O O . THR A 1 163 ? -4.313 1.166 27.061 1.00 33.34 163 THR A O 1
ATOM 1262 N N . THR A 1 164 ? -2.893 -0.216 28.116 1.00 38.34 164 THR A N 1
ATOM 1263 C CA . THR A 1 164 ? -2.393 -0.884 26.914 1.00 38.34 164 THR A CA 1
ATOM 1264 C C . THR A 1 164 ? -3.529 -1.753 26.390 1.00 38.34 164 THR A C 1
ATOM 1266 O O . THR A 1 164 ? -3.696 -2.905 26.788 1.00 38.34 164 THR A O 1
ATOM 1269 N N . THR A 1 165 ? -4.382 -1.165 25.559 1.00 41.59 165 THR A N 1
ATOM 1270 C CA . THR A 1 165 ? -5.445 -1.893 24.880 1.00 41.59 165 THR A CA 1
ATOM 1271 C C . THR A 1 165 ? -4.739 -2.724 23.824 1.00 41.59 165 THR A C 1
ATOM 1273 O O . THR A 1 165 ? -4.329 -2.205 22.793 1.00 41.59 165 THR A O 1
ATOM 1276 N N . VAL A 1 166 ? -4.488 -4.000 24.120 1.00 48.69 166 VAL A N 1
ATOM 1277 C CA . VAL A 1 166 ? -3.881 -4.924 23.159 1.00 48.69 166 VAL A CA 1
ATOM 1278 C C . VAL A 1 166 ? -4.889 -5.110 22.029 1.00 48.69 166 VAL A C 1
ATOM 1280 O O . VAL A 1 166 ? -5.838 -5.886 22.144 1.00 48.69 166 VAL A O 1
ATOM 1283 N N . PHE A 1 167 ? -4.734 -4.331 20.959 1.00 57.06 167 PHE A N 1
ATOM 1284 C CA . PHE A 1 167 ? -5.598 -4.412 19.792 1.00 57.06 167 PHE A CA 1
ATOM 1285 C C . PHE A 1 167 ? -5.329 -5.731 19.072 1.00 57.06 167 PHE A C 1
ATOM 1287 O O . PHE A 1 167 ? -4.253 -5.963 18.516 1.00 57.06 167 PHE A O 1
ATOM 1294 N N . ASN A 1 168 ? -6.312 -6.626 19.113 1.00 62.75 168 ASN A N 1
ATOM 1295 C CA . ASN A 1 168 ? -6.178 -7.949 18.531 1.00 62.75 168 ASN A CA 1
ATOM 1296 C C . ASN A 1 168 ? -6.543 -7.889 17.044 1.00 62.75 168 ASN A C 1
ATOM 1298 O O . ASN A 1 168 ? -7.716 -7.941 16.673 1.00 62.75 168 ASN A O 1
ATOM 1302 N N . PHE A 1 169 ? -5.539 -7.759 16.181 1.00 69.38 169 PHE A N 1
ATOM 1303 C CA . PHE A 1 169 ? -5.751 -7.912 14.746 1.00 69.38 169 PHE A CA 1
ATOM 1304 C C . PHE A 1 169 ? -6.142 -9.364 14.433 1.00 69.38 169 PHE A C 1
ATOM 1306 O O . PHE A 1 169 ? -5.496 -10.284 14.942 1.00 69.38 169 PHE A O 1
ATOM 1313 N N . PRO A 1 170 ? -7.162 -9.605 13.591 1.00 63.53 170 PRO A N 1
ATOM 1314 C CA . PRO A 1 170 ? -7.486 -10.954 13.152 1.00 63.53 170 PRO A CA 1
ATOM 1315 C C . PRO A 1 170 ? -6.292 -11.520 12.373 1.00 63.53 170 PRO A C 1
ATOM 1317 O O . PRO A 1 170 ? -5.887 -10.961 11.355 1.00 63.53 170 PRO A O 1
ATOM 1320 N N . VAL A 1 171 ? -5.705 -12.607 12.872 1.00 56.44 171 VAL A N 1
ATOM 1321 C CA . VAL A 1 171 ? -4.621 -13.338 12.203 1.00 56.44 171 VAL A CA 1
ATOM 1322 C C . VAL A 1 171 ? -5.202 -14.619 11.622 1.00 56.44 171 VAL A C 1
ATOM 1324 O O . VAL A 1 171 ? -5.944 -15.322 12.310 1.00 56.44 171 VAL A O 1
ATOM 1327 N N . SER A 1 172 ? -4.866 -14.944 10.374 1.00 50.91 172 SER A N 1
ATOM 1328 C CA . SER A 1 172 ? -5.199 -16.249 9.803 1.00 50.91 172 SER A CA 1
ATOM 1329 C C . SER A 1 172 ? -4.406 -17.334 10.536 1.00 50.91 172 SER A C 1
ATOM 1331 O O . SER A 1 172 ? -3.175 -17.325 10.525 1.00 50.91 172 SER A O 1
ATOM 1333 N N . ILE A 1 173 ? -5.090 -18.276 11.189 1.00 39.97 173 ILE A N 1
ATOM 1334 C CA . ILE A 1 173 ? -4.446 -19.480 11.729 1.00 39.97 173 ILE A CA 1
ATOM 1335 C C . ILE A 1 173 ? -4.213 -20.438 10.550 1.00 39.97 173 ILE A C 1
ATOM 1337 O O . ILE A 1 173 ? -5.181 -20.772 9.860 1.00 39.97 173 ILE A O 1
ATOM 1341 N N . PRO A 1 174 ? -2.980 -20.915 10.299 1.00 40.53 174 PRO A N 1
ATOM 1342 C CA . PRO A 1 174 ? -2.761 -21.949 9.302 1.00 40.53 174 PRO A CA 1
ATOM 1343 C C . PRO A 1 174 ? -3.432 -23.244 9.771 1.00 40.53 174 PRO A C 1
ATOM 1345 O O . PRO A 1 174 ? -3.013 -23.858 10.753 1.00 40.53 174 PRO A O 1
ATOM 1348 N N . VAL A 1 175 ? -4.481 -23.677 9.071 1.00 36.12 175 VAL A N 1
ATOM 1349 C CA . VAL A 1 175 ? -5.064 -25.007 9.271 1.00 36.12 175 VAL A CA 1
ATOM 1350 C C . VAL A 1 175 ? -4.127 -26.021 8.616 1.00 36.12 175 VAL A C 1
ATOM 1352 O O . VAL A 1 175 ? -4.191 -26.260 7.412 1.00 36.12 175 VAL A O 1
ATOM 1355 N N . HIS A 1 176 ? -3.237 -26.624 9.405 1.00 36.53 176 HIS A N 1
ATOM 1356 C CA . HIS A 1 176 ? -2.535 -27.834 8.988 1.00 36.53 176 HIS A CA 1
ATOM 1357 C C . HIS A 1 176 ? -3.545 -28.984 8.916 1.00 36.53 176 HIS A C 1
ATOM 1359 O O . HIS A 1 176 ? -3.881 -29.605 9.920 1.00 36.53 176 HIS A O 1
ATOM 1365 N N . THR A 1 177 ? -4.033 -29.287 7.716 1.00 38.41 177 THR A N 1
ATOM 1366 C CA . THR A 1 177 ? -4.693 -30.564 7.437 1.00 38.41 177 THR A CA 1
ATOM 1367 C C . THR A 1 177 ? -3.615 -31.630 7.274 1.00 38.41 177 THR A C 1
ATOM 1369 O O . THR A 1 177 ? -3.104 -31.883 6.187 1.00 38.41 177 THR A O 1
ATOM 1372 N N . SER A 1 178 ? -3.237 -32.271 8.378 1.00 37.34 178 SER A N 1
ATOM 1373 C CA . SER A 1 178 ? -2.499 -33.529 8.330 1.00 37.34 178 SER A CA 1
ATOM 1374 C C . SER A 1 178 ? -3.449 -34.639 7.868 1.00 37.34 178 SER A C 1
ATOM 1376 O O . SER A 1 178 ? -4.143 -35.246 8.681 1.00 37.34 178 SER A O 1
ATOM 1378 N N . SER A 1 179 ? -3.501 -34.916 6.564 1.00 38.94 179 SER A N 1
ATOM 1379 C CA . SER A 1 179 ? -3.974 -36.223 6.093 1.00 38.94 179 SER A CA 1
ATOM 1380 C C . SER A 1 179 ? -2.833 -37.227 6.225 1.00 38.94 179 SER A C 1
ATOM 1382 O O . SER A 1 179 ? -2.027 -37.405 5.317 1.00 38.94 179 SER A O 1
ATOM 1384 N N . SER A 1 180 ? -2.749 -37.875 7.384 1.00 38.75 180 SER A N 1
ATOM 1385 C CA . SER A 1 180 ? -2.014 -39.126 7.548 1.00 38.75 180 SER A CA 1
ATOM 1386 C C . SER A 1 180 ? -2.852 -40.260 6.955 1.00 38.75 180 SER A C 1
ATOM 1388 O O . SER A 1 180 ? -3.725 -40.810 7.626 1.00 38.75 180 SER A O 1
ATOM 1390 N N . ALA A 1 181 ? -2.604 -40.600 5.692 1.00 37.50 181 ALA A N 1
ATOM 1391 C CA . ALA A 1 181 ? -3.069 -41.857 5.121 1.00 37.50 181 ALA A CA 1
ATOM 1392 C C . ALA A 1 181 ? -2.095 -42.969 5.545 1.00 37.50 181 ALA A C 1
ATOM 1394 O O . ALA A 1 181 ? -1.017 -43.118 4.972 1.00 37.50 181 ALA A O 1
ATOM 1395 N N . LEU A 1 182 ? -2.466 -43.729 6.577 1.00 42.62 182 LEU A N 1
ATOM 1396 C CA . LEU A 1 182 ? -1.896 -45.052 6.824 1.00 42.62 182 LEU A CA 1
ATOM 1397 C C . LEU A 1 182 ? -2.445 -45.999 5.749 1.00 42.62 182 LEU A C 1
ATOM 1399 O O . LEU A 1 182 ? -3.659 -46.138 5.610 1.00 42.62 182 LEU A O 1
ATOM 1403 N N . SER A 1 183 ? -1.551 -46.623 4.986 1.00 45.62 183 SER A N 1
ATOM 1404 C CA . SER A 1 183 ? -1.862 -47.795 4.162 1.00 45.62 183 SER A CA 1
ATOM 1405 C C . SER A 1 183 ? -1.319 -49.037 4.870 1.00 45.62 183 SER A C 1
ATOM 1407 O O . SER A 1 183 ? -0.233 -48.987 5.450 1.00 45.62 183 SER A O 1
ATOM 1409 N N . TYR A 1 184 ? -2.153 -50.079 4.884 1.00 46.31 184 TYR A N 1
ATOM 1410 C CA . TYR A 1 184 ? -1.926 -51.400 5.476 1.00 46.31 184 TYR A CA 1
ATOM 1411 C C . TYR A 1 184 ? -0.817 -52.185 4.774 1.00 46.31 184 TYR A C 1
ATOM 1413 O O . TYR A 1 184 ? -0.696 -52.040 3.536 1.00 46.31 184 TYR A O 1
#

Organism: Calypte anna (NCBI:txid9244)

InterPro domains:
  IPR000340 Dual specificity phosphatase, catalytic domain [PF00782] (9-139)
  IPR000387 Tyrosine-specific protein phosphatases domain [PS50056] (66-120)
  IPR003595 Protein-tyrosine phosphatase, catalytic [SM00404] (42-148)
  IPR008343 Mitogen-activated protein (MAP) kinase phosphatase [PR01764] (28-38)
  IPR008343 Mitogen-activated protein (MAP) kinase phosphatase [PR01764] (48-57)
  IPR008343 Mitogen-activated protein (MAP) kinase phosphatase [PR01764] (64-76)
  IPR016130 Protein-tyrosine phosphatase, active site [PS00383] (84-94)
  IPR020420 Atypical dual specificity phosphatase, subfamily B [PR01910] (4-20)
  IPR020420 Atypical dual specificity phosphatase, subfamily B [PR01910] (23-37)
  IPR020420 Atypical dual specificity phosphatase, subfamily B [PR01910] (48-57)
  IPR020420 Atypical dual specificity phosphatase, subfamily B [PR01910] (64-78)
  IPR020422 Dual specificity protein phosphatase domain [PS50054] (1-142)
  IPR020422 Dual specificity protein phosphatase domain [SM00195] (1-139)
  IPR029021 Protein-tyrosine phosphatase-like [G3DSA:3.90.190.10] (2-158)
  IPR029021 Protein-tyrosine phosphatase-like [SSF52799] (2-141)

Nearest PDB structures (foldseek):
  6apx-assembly1_A  TM=9.993E-01  e=2.304E-27  Escherichia coli K-12
  6d65-assembly2_C  TM=9.950E-01  e=1.027E-26  Escherichia coli K-12
  3ezz-assembly1_B  TM=9.937E-01  e=1.917E-24  Homo sapiens
  2g6z-assembly1_B  TM=9.832E-01  e=1.097E-21  Homo sapiens
  2wgp-assembly1_A  TM=9.826E-01  e=2.050E-18  Homo sapiens

Sequence (184 aa):
GAVEILPFLYLGSAYHASRKDMLDALGITALINVSANCPNHFEGHYQYKSIPVEDNHKADISSWFNEAIDFIDSVKNDGGRVFVHCQAGISRSATICLAYLMRTNRVKLDEAFEFVKQRRSIISPNFSFMGQLLQFESQVLAPNCSAEAGSPAMSVLDRGASTTTVFNFPVSIPVHTSSSALSY

Foldseek 3Di:
DWWDLALQEIFFALVCQQCPVNCVVSQAQEEEEQDLPRDNNDPPRHHYHYNHFDQDLPTDLLVCQVVLLVVSVVQVVVVHHYYYYYHGRAARSLLSQLSNCCQPVVDASVLSVVSVCVRPVRHDHDPNSVVSSNVSSCVRNPPPCPDDDDDDDDDDDDDDDPPPPVRDRDDDDDPPPPPPDDDD

Secondary structure (DSSP, 8-state):
--EEEETTEEEEEHHHHT-HHHHHHTT--EEEE--SSS--SSBTTBEEEE----SSTT---GGGHHHHHHHHHHHHHTT--EEEEESSSSSHHHHHHHHHHHHHH---HHHHHHHHHHH-TT----HHHHHHHHHHHHHHSS------------------------------------------

Solvent-accessible surface area (backbone atoms only — not comparable to full-atom values): 11171 Å² total; per-residue (Å²): 126,67,36,74,76,37,85,40,37,29,43,24,18,44,75,51,67,65,33,63,72,58,40,57,74,71,53,50,44,30,36,36,40,32,25,66,89,55,83,81,78,50,75,90,79,39,50,78,43,82,42,72,43,65,97,52,73,86,51,79,64,62,86,47,45,65,62,53,40,51,50,50,52,51,40,45,73,73,73,36,18,36,38,29,17,13,70,77,34,24,21,61,23,45,48,53,54,39,54,38,42,25,62,77,69,68,43,53,68,69,61,35,46,52,60,49,31,76,65,40,76,74,53,55,52,50,71,50,57,48,53,46,49,56,56,48,46,57,66,63,65,48,77,81,79,73,87,73,93,72,88,89,82,92,78,82,90,82,87,87,74,89,73,80,73,80,78,81,73,73,71,76,76,84,79,79,80,81,80,79,78,84,78,135

pLDDT: mean 85.45, std 22.84, range [31.69, 98.88]

Radius of gyration: 19.7 Å; Cα contacts (8 Å, |Δi|>4): 259; chains: 1; bounding box: 38×76×55 Å

Mean predicted aligned error: 9.58 Å